Protein AF-A0A7C0VCJ2-F1 (afdb_monomer)

Sequence (358 aa):
MRLKDMKRSSKVMNRDDMIELIPSFLQKPGKYSDIVLFTKVQLRRNVREFLFIPKADDDERKEILSSIRAMYSDIKGFEYSGLQNMDAGVRILLREKFILPSSATNDPFFKGMFYTEGLDRVIIIGDQDHVKLIGFIQGLAPSEAYTSIEELDIMLSKEMGVAFDKDFGYLTASPHFTGTGLTISAYVHLPGLVVTDRIREVKDRTLRSNAGIRPVYETGGKVPGALFIIENTKTMNRSEEELIDEMNTLVQDVVKLEYEARSFLMEKARIEIEDRIWRAYGVLRYAMCLDVEEFLNLISAIRMGAGYGILKGMDTGDLNRLHIVCQPEHIRTLIDLTSEETDECTKRAELVHSALGG

Solvent-accessible surface area (backbone atoms only — not comparable to full-atom values): 18698 Å² total; per-residue (Å²): 137,75,100,74,79,90,73,74,78,64,69,68,73,47,62,72,64,55,70,74,58,68,46,50,34,43,58,47,77,33,53,60,34,75,36,23,51,26,15,38,25,33,41,49,41,26,49,50,102,57,68,55,48,92,74,35,52,73,68,54,34,42,48,52,39,51,54,56,47,60,71,56,65,77,51,81,75,51,50,54,39,50,42,63,78,40,54,70,65,46,36,47,42,36,34,69,69,70,68,43,52,70,69,49,48,77,51,24,70,53,24,34,35,38,31,29,93,45,63,34,39,36,37,41,29,43,57,66,33,47,34,34,43,33,12,42,25,27,1,69,32,55,64,62,11,43,62,70,39,45,67,60,53,53,48,49,44,71,76,63,35,55,35,64,41,98,90,54,32,32,46,49,74,49,78,68,38,22,14,59,15,55,38,50,34,40,36,33,47,39,55,33,22,56,77,68,70,43,51,62,61,52,46,56,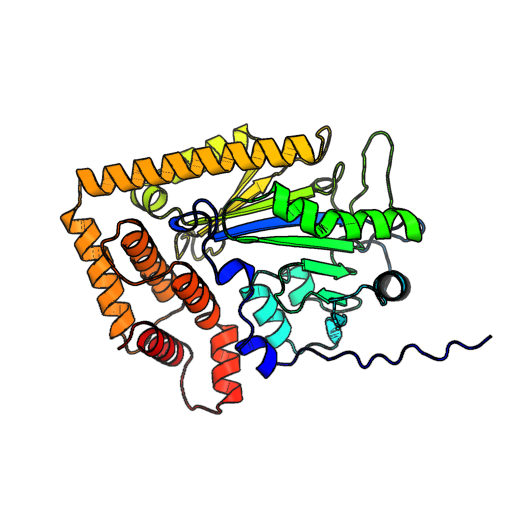50,29,53,75,67,49,22,44,70,45,65,74,39,78,58,97,92,40,50,50,32,36,32,31,36,40,30,56,63,65,19,54,100,54,55,69,66,56,53,39,52,53,49,54,52,51,51,52,53,49,52,49,51,30,51,52,34,39,53,50,44,55,71,76,39,41,68,63,52,52,49,50,23,53,49,29,48,49,45,51,44,66,41,73,56,35,52,66,59,59,45,34,41,31,52,36,35,38,46,53,27,32,66,71,60,73,45,73,92,61,55,62,18,60,53,45,47,50,59,48,59,52,32,71,60,43,38,50,51,48,36,64,74,68,68,52,97,70,53,66,30,37,52,35,18,53,54,40,13,67,74,71,75,88

Secondary structure (DSSP, 8-state):
-----------PPPHHHHHH---HHHHS--BTTTTEEEEEEEEEE-BTTS--TTT--HHHHHHHHHHHHHHHTT-TTEEEEEGGGS-HHHHHHHHHTT-S-HHHHH--TT-EEEEETTSSEEEEESSSSSEEEEEEEEBS-HHHHHHHHHHHHHHHHHHT-B-EETTTEE--SSGGGTBT-EEEEEEEE-HHHHHTT-HHHHHHHHHHTTEEEEESS-BTTB-GGGEEEEEE---SSS-HHHHHHHHHHHHHHHHHHHHHHHHHHHHHSHHHHHHHHHHHHHHHHH-S---HHHHHHHHHHHHHHHHTTSSTT--HHHHHHHHHHTSHHHHHHHHHHHT----HHHHHHHHHHHHHT-

Organism: NCBI:txid2052148

InterPro domains:
  IPR000749 ATP:guanido phosphotransferase [PTHR11547] (27-261)
  IPR014746 Glutamine synthetase/guanido kinase, catalytic domain [SSF55931] (27-275)
  IPR022414 ATP:guanido phosphotransferase, catalytic domain [PF00217] (66-260)
  IPR022414 ATP:guanido phosphotransferase, catalytic domain [PS51510] (35-261)
  IPR060285 Protein-arginine kinase McsB, C-terminal domain [PF27454] (271-356)

Structure (mmCIF, N/CA/C/O backbone):
data_AF-A0A7C0VCJ2-F1
#
_entry.id   AF-A0A7C0VCJ2-F1
#
loop_
_atom_site.group_PDB
_atom_site.id
_atom_site.type_symbol
_atom_site.label_atom_id
_atom_site.label_alt_id
_atom_site.label_comp_id
_atom_site.label_asym_id
_atom_site.label_entity_id
_atom_site.label_seq_id
_atom_site.pdbx_PDB_ins_code
_atom_site.Cartn_x
_atom_site.Cartn_y
_atom_site.Cartn_z
_atom_site.occupancy
_atom_site.B_iso_or_equiv
_atom_site.auth_seq_id
_atom_site.auth_comp_id
_atom_site.auth_asym_id
_atom_site.auth_atom_id
_atom_site.pdbx_PDB_model_num
ATOM 1 N N . MET A 1 1 ? 39.305 2.781 -21.014 1.00 33.22 1 MET A N 1
ATOM 2 C CA . MET A 1 1 ? 39.980 3.707 -20.081 1.00 33.22 1 MET A CA 1
ATOM 3 C C . MET A 1 1 ? 39.169 3.728 -18.788 1.00 33.22 1 MET A C 1
ATOM 5 O O . MET A 1 1 ? 38.073 4.248 -18.786 1.00 33.22 1 MET A O 1
ATOM 9 N N . ARG A 1 2 ? 39.683 3.017 -17.773 1.00 29.44 2 ARG A N 1
ATOM 10 C CA . ARG A 1 2 ? 39.346 2.986 -16.330 1.00 29.44 2 ARG A CA 1
ATOM 11 C C . ARG A 1 2 ? 37.872 3.093 -15.876 1.00 29.44 2 ARG A C 1
ATOM 13 O O . ARG A 1 2 ? 37.373 4.174 -15.610 1.00 29.44 2 ARG A O 1
ATOM 20 N N . LEU A 1 3 ? 37.314 1.916 -15.563 1.00 32.09 3 LEU A N 1
ATOM 21 C CA . LEU A 1 3 ? 36.336 1.628 -14.495 1.00 32.09 3 LEU A CA 1
ATOM 22 C C . LEU A 1 3 ? 36.870 2.036 -13.102 1.00 32.09 3 LEU A C 1
ATOM 24 O O . LEU A 1 3 ? 37.143 1.198 -12.242 1.00 32.09 3 LEU A O 1
ATOM 28 N N . LYS A 1 4 ? 37.098 3.326 -12.877 1.00 32.53 4 LYS A N 1
ATOM 29 C CA . LYS A 1 4 ? 37.397 3.873 -11.552 1.00 32.53 4 LYS A CA 1
ATOM 30 C C . LYS A 1 4 ? 36.523 5.102 -11.378 1.00 32.53 4 LYS A C 1
ATOM 32 O O . LYS A 1 4 ? 36.801 6.094 -12.030 1.00 32.53 4 LYS A O 1
ATOM 37 N N . ASP A 1 5 ? 35.439 4.924 -10.616 1.00 32.94 5 ASP A N 1
ATOM 38 C CA . ASP A 1 5 ? 34.843 5.896 -9.671 1.00 32.94 5 ASP A CA 1
ATOM 39 C C . ASP A 1 5 ? 33.391 5.545 -9.251 1.00 32.94 5 ASP A C 1
ATOM 41 O O . ASP A 1 5 ? 32.616 6.406 -8.858 1.00 32.94 5 ASP A O 1
ATOM 45 N N . MET A 1 6 ? 33.011 4.257 -9.200 1.00 39.19 6 MET A N 1
ATOM 46 C CA . MET A 1 6 ? 31.759 3.811 -8.549 1.00 39.19 6 MET A CA 1
ATOM 47 C C . MET A 1 6 ? 31.933 3.541 -7.042 1.00 39.19 6 MET A C 1
ATOM 49 O O . MET A 1 6 ? 31.605 2.466 -6.540 1.00 39.19 6 MET A O 1
ATOM 53 N N . LYS A 1 7 ? 32.460 4.511 -6.289 1.00 36.09 7 LYS A N 1
ATOM 54 C CA . LYS A 1 7 ? 32.448 4.479 -4.813 1.00 36.09 7 LYS A CA 1
ATOM 55 C C . LYS A 1 7 ? 31.633 5.642 -4.245 1.00 36.09 7 LYS A C 1
ATOM 57 O O . LYS A 1 7 ? 32.131 6.433 -3.454 1.00 36.09 7 LYS A O 1
ATOM 62 N N . ARG A 1 8 ? 30.339 5.697 -4.574 1.00 41.41 8 ARG A N 1
ATOM 63 C CA . ARG A 1 8 ? 29.366 6.096 -3.549 1.00 41.41 8 ARG A CA 1
ATOM 64 C C . ARG A 1 8 ? 29.150 4.872 -2.673 1.00 41.41 8 ARG A C 1
ATOM 66 O O . ARG A 1 8 ? 28.675 3.845 -3.151 1.00 41.41 8 ARG A O 1
ATOM 73 N N . SER A 1 9 ? 29.608 4.958 -1.428 1.00 39.00 9 SER A N 1
ATOM 74 C CA . SER A 1 9 ? 29.335 3.958 -0.399 1.00 39.00 9 SER A CA 1
ATOM 75 C C . SER A 1 9 ? 27.830 3.706 -0.371 1.00 39.00 9 SER A C 1
ATOM 77 O O . SER A 1 9 ? 27.070 4.624 -0.078 1.00 39.00 9 SER A O 1
ATOM 79 N N . SER A 1 10 ? 27.392 2.496 -0.724 1.00 51.41 10 SER A N 1
ATOM 80 C CA . SER A 1 10 ? 26.006 2.080 -0.522 1.00 51.41 10 SER A CA 1
ATOM 81 C C . SER A 1 10 ? 25.737 2.130 0.977 1.00 51.41 10 SER A C 1
ATOM 83 O O . SER A 1 10 ? 26.314 1.329 1.716 1.00 51.41 10 SER A O 1
ATOM 85 N N . LYS A 1 11 ? 24.922 3.082 1.437 1.00 60.47 11 LYS A N 1
ATOM 86 C CA . LYS A 1 11 ? 24.382 3.032 2.792 1.00 60.47 11 LYS A CA 1
ATOM 87 C C . LYS A 1 11 ? 23.469 1.808 2.825 1.00 60.47 11 LYS A C 1
ATOM 89 O O . LYS A 1 11 ? 22.450 1.775 2.147 1.00 60.47 11 LYS A O 1
ATOM 94 N N . VAL A 1 12 ? 23.913 0.747 3.493 1.00 67.81 12 VAL A N 1
ATOM 95 C CA . VAL A 1 12 ? 23.082 -0.445 3.667 1.00 67.81 12 VAL A CA 1
ATOM 96 C C . VAL A 1 12 ? 22.059 -0.095 4.731 1.00 67.81 12 VAL A C 1
ATOM 98 O O . VAL A 1 12 ? 22.437 0.252 5.849 1.00 67.81 12 VAL A O 1
ATOM 101 N N . MET A 1 13 ? 20.782 -0.161 4.367 1.00 80.31 13 MET A N 1
ATOM 102 C CA . MET A 1 13 ? 19.684 0.019 5.310 1.00 80.31 13 MET A CA 1
ATOM 103 C C . MET A 1 13 ? 19.828 -0.984 6.462 1.00 80.31 13 MET A C 1
ATOM 105 O O . MET A 1 13 ? 19.863 -2.196 6.232 1.00 80.31 13 MET A O 1
AT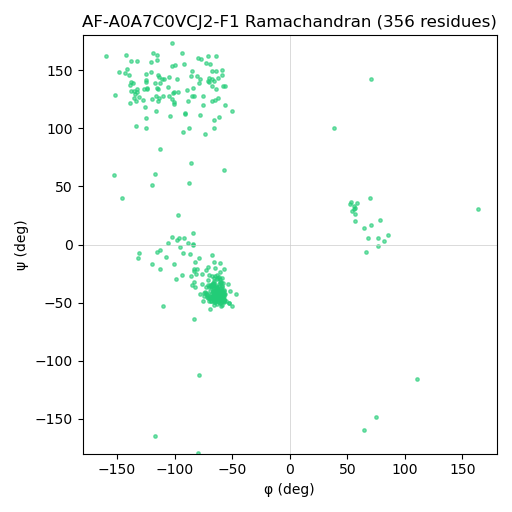OM 109 N N . ASN A 1 14 ? 19.953 -0.473 7.685 1.00 83.81 14 ASN A N 1
ATOM 110 C CA . ASN A 1 14 ? 20.087 -1.275 8.899 1.00 83.81 14 ASN A CA 1
ATOM 111 C C . ASN A 1 14 ? 18.751 -1.317 9.666 1.00 83.81 14 ASN A C 1
ATOM 113 O O . ASN A 1 14 ? 17.770 -0.683 9.273 1.00 83.81 14 ASN A O 1
ATOM 117 N N . ARG A 1 15 ? 18.698 -2.123 10.732 1.00 86.38 15 ARG A N 1
ATOM 118 C CA . ARG A 1 15 ? 17.490 -2.284 11.552 1.00 86.38 15 ARG A CA 1
ATOM 119 C C . ARG A 1 15 ? 17.107 -0.982 12.268 1.00 86.38 15 ARG A C 1
ATOM 121 O O . ARG A 1 15 ? 15.934 -0.623 12.229 1.00 86.38 15 ARG A O 1
ATOM 128 N N . ASP A 1 16 ? 18.083 -0.266 12.826 1.00 85.94 16 ASP A N 1
ATOM 129 C CA . ASP A 1 16 ? 17.875 0.972 13.594 1.00 85.94 16 ASP A CA 1
ATOM 130 C C . ASP A 1 16 ? 17.194 2.065 12.757 1.00 85.94 16 ASP A C 1
ATOM 132 O O . ASP A 1 16 ? 16.128 2.563 13.118 1.00 85.94 16 ASP A O 1
ATOM 136 N N . ASP A 1 17 ? 17.758 2.368 11.582 1.00 85.00 17 ASP A N 1
ATOM 137 C CA . ASP A 1 17 ? 17.227 3.364 10.647 1.00 85.00 17 ASP A CA 1
ATOM 138 C C . ASP A 1 17 ? 15.788 3.005 10.226 1.00 85.00 17 ASP A C 1
ATOM 140 O O . ASP A 1 17 ? 14.931 3.874 10.056 1.00 85.00 17 ASP A O 1
ATOM 144 N N . MET A 1 18 ? 15.499 1.710 10.068 1.00 89.06 18 MET A N 1
ATOM 145 C CA . MET A 1 18 ? 14.207 1.233 9.576 1.00 89.06 18 MET A CA 1
ATOM 146 C C . MET A 1 18 ? 13.108 1.162 10.623 1.00 89.06 18 MET A C 1
ATOM 148 O O . MET A 1 18 ? 11.932 1.229 10.250 1.00 89.06 18 MET A O 1
ATOM 152 N N . ILE A 1 19 ? 13.447 1.027 11.901 1.00 91.12 19 ILE A N 1
ATOM 153 C CA . ILE A 1 19 ? 12.463 1.126 12.978 1.00 91.12 19 ILE A CA 1
ATOM 154 C C . ILE A 1 19 ? 11.901 2.547 13.030 1.00 91.12 19 ILE A C 1
ATOM 156 O O . ILE A 1 19 ? 10.686 2.721 12.939 1.00 91.12 19 ILE A O 1
ATOM 160 N N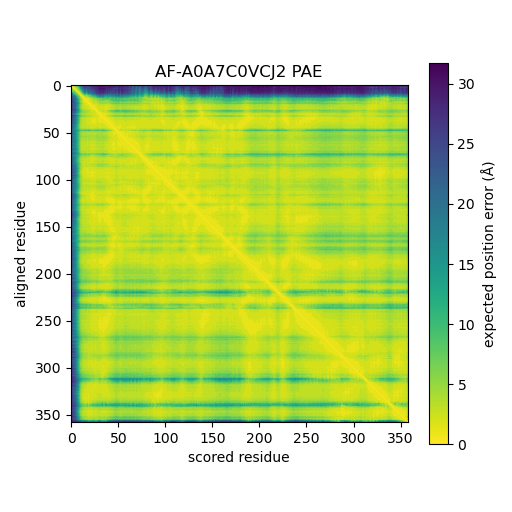 . GLU A 1 20 ? 12.764 3.559 13.035 1.00 88.38 20 GLU A N 1
ATOM 161 C CA . GLU A 1 20 ? 12.340 4.961 13.142 1.00 88.38 20 GLU A CA 1
ATOM 162 C C . GLU A 1 20 ? 11.650 5.488 11.871 1.00 88.38 20 GLU A C 1
ATOM 164 O O . GLU A 1 20 ? 10.753 6.334 11.933 1.00 88.38 20 GLU A O 1
ATOM 169 N N . LEU A 1 21 ? 12.021 4.974 10.694 1.00 92.56 21 LEU A N 1
ATOM 170 C CA . LEU A 1 21 ? 11.526 5.487 9.417 1.00 92.56 21 LEU A CA 1
ATOM 171 C C . LEU A 1 21 ? 10.068 5.102 9.132 1.00 92.56 21 LEU A C 1
ATOM 173 O O . LEU A 1 21 ? 9.783 4.051 8.556 1.00 92.56 21 LEU A O 1
ATOM 177 N N . ILE A 1 22 ? 9.116 5.971 9.450 1.00 93.94 22 ILE A N 1
ATOM 178 C CA . ILE A 1 22 ? 7.726 5.824 8.993 1.00 93.94 22 ILE A CA 1
ATOM 179 C C . ILE A 1 22 ? 7.591 6.402 7.575 1.00 93.94 22 ILE A C 1
ATOM 181 O O . ILE A 1 22 ? 7.965 7.556 7.377 1.00 93.94 22 ILE A O 1
ATOM 185 N N . PRO A 1 23 ? 7.041 5.667 6.588 1.00 96.31 23 PRO A N 1
ATOM 186 C CA . PRO A 1 23 ? 6.881 6.191 5.232 1.00 96.31 23 PRO A CA 1
ATOM 187 C C . PRO A 1 23 ? 6.084 7.498 5.193 1.00 96.31 23 PRO A C 1
ATOM 189 O O . PRO A 1 23 ? 5.047 7.621 5.849 1.00 96.31 23 PRO A O 1
ATOM 192 N N . SER A 1 24 ? 6.543 8.473 4.409 1.00 95.69 24 SER A N 1
ATOM 193 C CA . SER A 1 24 ? 5.985 9.835 4.406 1.00 95.69 24 SER A CA 1
ATOM 194 C C . SER A 1 24 ? 4.503 9.875 4.002 1.00 95.69 24 SER A C 1
ATOM 196 O O . SER A 1 24 ? 3.731 10.646 4.575 1.00 95.69 24 SER A O 1
ATOM 198 N N . PHE A 1 25 ? 4.080 8.982 3.101 1.00 95.44 25 PHE A N 1
ATOM 199 C CA . PHE A 1 25 ? 2.691 8.831 2.650 1.00 95.44 25 PHE A CA 1
ATOM 200 C C . PHE A 1 25 ? 1.727 8.305 3.731 1.00 95.44 25 PHE A C 1
ATOM 202 O O . PHE A 1 25 ? 0.518 8.295 3.515 1.00 95.44 25 PHE A O 1
ATOM 209 N N . LEU A 1 26 ? 2.233 7.863 4.888 1.00 94.81 26 LEU A N 1
ATOM 210 C CA . LEU A 1 26 ? 1.415 7.448 6.034 1.00 94.81 26 LEU A CA 1
ATOM 211 C C . LEU A 1 26 ? 1.314 8.520 7.121 1.00 94.81 26 LEU A C 1
ATOM 213 O O . LEU A 1 26 ? 0.428 8.425 7.967 1.00 94.81 26 LEU A O 1
ATOM 217 N N . GLN A 1 27 ? 2.197 9.521 7.112 1.00 91.75 27 GLN A N 1
ATOM 218 C CA . GLN A 1 27 ? 2.335 10.471 8.220 1.00 91.75 27 GLN A CA 1
ATOM 219 C C . GLN A 1 27 ? 1.334 11.626 8.179 1.00 91.75 27 GLN A C 1
ATOM 221 O O . GLN A 1 27 ? 1.107 12.266 9.200 1.00 91.75 27 GLN A O 1
ATOM 226 N N . LYS A 1 28 ? 0.782 11.950 7.006 1.00 87.31 28 LYS A N 1
ATOM 227 C CA . LYS A 1 28 ? -0.091 13.116 6.827 1.00 87.31 28 LYS A CA 1
ATOM 228 C C . LYS A 1 28 ? -1.428 12.710 6.220 1.00 87.31 28 LYS A C 1
ATOM 230 O O . LYS A 1 28 ? -1.455 11.818 5.370 1.00 87.31 28 LYS A O 1
ATOM 235 N N . PRO A 1 29 ? -2.525 13.394 6.583 1.00 88.94 29 PRO A N 1
ATOM 236 C CA . PRO A 1 29 ? -3.801 13.185 5.923 1.00 88.94 29 PRO A CA 1
ATOM 237 C C . PRO A 1 29 ? -3.734 13.630 4.452 1.00 88.94 29 PRO A C 1
ATOM 239 O O . PRO A 1 29 ? -3.119 14.642 4.111 1.00 88.94 29 PRO A O 1
ATOM 242 N N . GLY A 1 30 ? -4.384 12.860 3.581 1.00 92.88 30 GLY A N 1
ATOM 243 C CA . GLY A 1 30 ? -4.677 13.205 2.190 1.00 92.88 30 GLY A CA 1
ATOM 244 C C . GLY A 1 30 ? -6.181 13.291 1.918 1.00 92.88 30 GLY A C 1
ATOM 245 O O . GLY A 1 30 ? -7.008 13.329 2.830 1.00 92.88 30 GLY A O 1
ATOM 246 N N . LYS A 1 31 ? -6.563 13.296 0.639 1.00 96.50 31 LYS A N 1
ATOM 247 C CA . LYS A 1 31 ? -7.975 13.297 0.232 1.00 96.50 31 LYS A CA 1
ATOM 248 C C . LYS A 1 31 ? -8.675 12.021 0.730 1.00 96.50 31 LYS A C 1
ATOM 250 O O . LYS A 1 31 ? -8.213 10.924 0.427 1.00 96.50 31 LYS A O 1
ATOM 255 N N . TYR A 1 32 ? -9.788 12.173 1.453 1.00 96.19 32 TYR A N 1
ATOM 256 C CA . TYR A 1 32 ? -10.532 11.079 2.108 1.00 96.19 32 TYR A CA 1
ATOM 257 C C . TYR A 1 32 ? -9.704 10.267 3.121 1.00 96.19 32 TYR A C 1
ATOM 259 O O . TYR A 1 32 ? -9.880 9.055 3.219 1.00 96.19 32 TYR A O 1
ATOM 267 N N . SER A 1 33 ? -8.792 10.905 3.866 1.00 92.50 33 SER A N 1
ATOM 268 C CA . SER A 1 33 ? -7.824 10.225 4.745 1.00 92.50 33 SER A CA 1
ATOM 269 C C . SER A 1 33 ? -8.409 9.377 5.869 1.00 92.50 33 SER A C 1
ATOM 271 O O . SER A 1 33 ? -7.681 8.572 6.442 1.00 92.50 33 SER A O 1
ATOM 273 N N . ASP A 1 34 ? -9.687 9.527 6.214 1.00 91.81 34 ASP A N 1
ATOM 274 C CA . ASP A 1 34 ? -10.357 8.675 7.197 1.00 91.81 34 ASP A CA 1
ATOM 275 C C . ASP A 1 34 ? -10.708 7.287 6.624 1.00 91.81 34 ASP A C 1
ATOM 277 O O . ASP A 1 34 ? -10.763 6.307 7.370 1.00 91.81 34 ASP A O 1
ATOM 281 N N . ILE A 1 35 ? -10.867 7.180 5.299 1.00 96.81 35 ILE A N 1
ATOM 282 C CA . ILE A 1 35 ? -11.165 5.933 4.575 1.00 96.81 35 ILE A CA 1
ATOM 283 C C . ILE A 1 35 ? -9.965 5.483 3.741 1.00 96.81 35 ILE A C 1
ATOM 285 O O . ILE A 1 35 ? -9.523 4.349 3.880 1.00 96.81 35 ILE A O 1
ATOM 289 N N . VAL A 1 36 ? -9.414 6.342 2.887 1.00 97.81 36 VAL A N 1
ATOM 290 C CA . VAL A 1 36 ? -8.286 6.015 2.008 1.00 97.81 36 VAL A CA 1
ATOM 291 C C . VAL A 1 36 ? -6.986 6.352 2.727 1.00 97.81 36 VAL A C 1
ATOM 293 O O . VAL A 1 36 ? -6.696 7.518 2.975 1.00 97.81 36 VAL A O 1
ATOM 296 N N . LEU A 1 37 ? -6.194 5.337 3.070 1.00 96.81 37 LEU A N 1
ATOM 297 C CA . LEU A 1 37 ? -4.907 5.532 3.737 1.00 96.81 37 LEU A CA 1
ATOM 298 C C . LEU A 1 37 ? -3.918 6.171 2.758 1.00 96.81 37 LEU A C 1
ATOM 300 O O . LEU A 1 37 ? -3.371 7.240 3.021 1.00 96.81 37 LEU A O 1
ATOM 304 N N . PHE A 1 38 ? -3.723 5.526 1.609 1.00 98.19 38 PHE A N 1
ATOM 305 C CA . PHE A 1 38 ? -2.840 5.988 0.545 1.00 98.19 38 PHE A CA 1
ATOM 306 C C . PHE A 1 38 ? -3.195 5.340 -0.795 1.00 98.19 38 PHE A C 1
ATOM 308 O O . PHE A 1 38 ? -3.854 4.296 -0.864 1.00 98.19 38 PHE A O 1
ATOM 315 N N . THR A 1 39 ? -2.705 5.963 -1.858 1.00 98.69 39 THR A N 1
ATOM 316 C CA . THR A 1 39 ? -2.703 5.450 -3.221 1.00 98.69 39 THR A CA 1
ATOM 317 C C . THR A 1 39 ? -1.292 5.013 -3.591 1.00 98.69 39 THR A C 1
ATOM 319 O O . THR A 1 39 ? -0.320 5.719 -3.325 1.00 98.69 39 THR A O 1
ATOM 322 N N . LYS A 1 40 ? -1.181 3.841 -4.211 1.00 98.69 40 LYS A N 1
ATOM 323 C CA . LYS A 1 40 ? 0.058 3.261 -4.726 1.00 98.69 40 LYS A CA 1
ATOM 324 C C . LYS A 1 40 ? -0.081 3.065 -6.228 1.00 98.69 40 LYS A C 1
ATOM 326 O O . LYS A 1 40 ? -1.006 2.392 -6.672 1.00 98.69 40 LYS A O 1
ATOM 331 N N . VAL A 1 41 ? 0.849 3.609 -7.000 1.00 98.69 41 VAL A N 1
ATOM 332 C CA . VAL A 1 41 ? 0.941 3.403 -8.448 1.00 98.69 41 VAL A CA 1
ATOM 333 C C . VAL A 1 41 ? 2.202 2.617 -8.762 1.00 98.69 41 VAL A C 1
ATOM 335 O O . VAL A 1 41 ? 3.243 2.841 -8.150 1.00 98.69 41 VAL A O 1
ATOM 338 N N . GLN A 1 42 ? 2.104 1.668 -9.691 1.00 98.50 42 GLN A N 1
ATOM 339 C CA . GLN A 1 42 ? 3.201 0.803 -10.096 1.00 98.50 42 GLN A CA 1
ATOM 340 C C . GLN A 1 42 ? 3.275 0.686 -11.616 1.00 98.50 42 GLN A C 1
ATOM 342 O O . GLN A 1 42 ? 2.286 0.314 -12.240 1.00 98.50 42 GLN A O 1
ATOM 347 N N . LEU A 1 43 ? 4.456 0.904 -12.191 1.00 98.44 43 LEU A N 1
ATOM 348 C CA . LEU A 1 43 ? 4.753 0.604 -13.593 1.00 98.44 43 LEU A CA 1
ATOM 349 C C . LEU A 1 43 ? 5.717 -0.575 -13.673 1.00 98.44 43 LEU A C 1
ATOM 351 O O . LEU A 1 43 ? 6.763 -0.573 -13.023 1.00 98.44 43 LEU A O 1
ATOM 355 N N . ARG A 1 44 ? 5.363 -1.588 -14.467 1.00 98.25 44 ARG A N 1
ATOM 356 C CA . ARG A 1 44 ? 6.221 -2.744 -14.766 1.00 98.25 44 ARG A CA 1
ATOM 357 C C . ARG A 1 44 ? 6.843 -2.584 -16.145 1.00 98.25 44 ARG A C 1
ATOM 359 O O . ARG A 1 44 ? 6.131 -2.309 -17.113 1.00 98.25 44 ARG A O 1
ATOM 366 N N . ARG A 1 45 ? 8.160 -2.768 -16.232 1.00 98.31 45 ARG A N 1
ATOM 367 C CA . ARG A 1 45 ? 8.927 -2.677 -17.477 1.00 98.31 45 ARG A CA 1
ATOM 368 C C . ARG A 1 45 ? 9.950 -3.801 -17.557 1.00 98.31 45 ARG A C 1
ATOM 370 O O . ARG A 1 45 ? 10.630 -4.106 -16.577 1.00 98.31 45 ARG A O 1
ATOM 377 N N . ASN A 1 46 ? 10.091 -4.361 -18.752 1.00 98.44 46 ASN A N 1
ATOM 378 C CA . ASN A 1 46 ? 11.226 -5.197 -19.121 1.00 98.44 46 ASN A CA 1
ATOM 379 C C . ASN A 1 46 ? 12.072 -4.458 -20.152 1.00 98.44 46 ASN A C 1
ATOM 381 O O . ASN A 1 46 ? 11.551 -3.739 -21.004 1.00 98.44 46 ASN A O 1
ATOM 385 N N . VAL A 1 47 ? 13.381 -4.613 -20.037 1.00 96.94 47 VAL A N 1
ATOM 386 C CA . VAL A 1 47 ? 14.375 -3.979 -20.912 1.00 96.94 47 VAL A CA 1
ATOM 387 C C . VAL A 1 47 ? 14.576 -4.862 -22.143 1.00 96.94 47 VAL A C 1
ATOM 389 O O . VAL A 1 47 ? 14.481 -6.085 -22.028 1.00 96.94 47 VAL A O 1
ATOM 392 N N . ARG A 1 48 ? 14.815 -4.260 -23.314 1.00 93.19 48 ARG A N 1
ATOM 393 C CA . ARG A 1 48 ? 15.110 -5.017 -24.546 1.00 93.19 48 ARG A CA 1
ATOM 394 C C . ARG A 1 48 ? 16.418 -5.799 -24.416 1.00 93.19 48 ARG A C 1
ATOM 396 O O . ARG A 1 48 ? 17.227 -5.509 -23.546 1.00 93.19 48 ARG A O 1
ATOM 403 N N . GLU A 1 49 ? 16.604 -6.781 -25.294 1.00 90.50 49 GLU A N 1
ATOM 404 C CA . GLU A 1 49 ? 17.806 -7.629 -25.384 1.00 90.50 49 GLU A CA 1
ATOM 405 C C . GLU A 1 49 ? 18.075 -8.561 -24.187 1.00 90.50 49 GLU A C 1
ATOM 407 O O . GLU A 1 49 ? 18.933 -9.428 -24.294 1.00 90.50 49 GLU A O 1
ATOM 412 N N . PHE A 1 50 ? 17.304 -8.457 -23.101 1.00 95.56 50 PHE A N 1
ATOM 413 C CA . PHE A 1 50 ? 17.371 -9.360 -21.951 1.00 95.56 50 PHE A CA 1
ATOM 414 C C . PHE A 1 50 ? 16.193 -10.338 -21.929 1.00 95.56 50 PHE A C 1
ATOM 416 O O . PHE A 1 50 ? 15.051 -9.978 -22.243 1.00 95.56 50 PHE A O 1
ATOM 423 N N . LEU A 1 51 ? 16.446 -11.569 -21.483 1.00 97.12 51 LEU A N 1
ATOM 424 C CA . LEU A 1 51 ? 15.374 -12.521 -21.178 1.00 97.12 51 LEU A CA 1
ATOM 425 C C . LEU A 1 51 ? 14.562 -12.056 -19.966 1.00 97.12 51 LEU A C 1
ATOM 427 O O . LEU A 1 51 ? 15.123 -11.595 -18.979 1.00 97.12 51 LEU A O 1
ATOM 431 N N . PHE A 1 52 ? 13.241 -12.265 -19.990 1.00 97.75 52 PHE A N 1
ATOM 432 C CA . PHE A 1 52 ? 12.393 -11.999 -18.821 1.00 97.75 52 PHE A CA 1
ATOM 433 C C . PHE A 1 52 ? 12.842 -12.827 -17.611 1.00 97.75 52 PHE A C 1
ATOM 435 O O . PHE A 1 52 ? 13.216 -13.992 -17.770 1.00 97.75 52 PHE A O 1
ATOM 442 N N . ILE A 1 53 ? 12.721 -12.273 -16.395 1.00 97.06 53 ILE A N 1
ATOM 443 C CA . ILE A 1 53 ? 13.233 -12.887 -15.149 1.00 97.06 53 ILE A CA 1
ATOM 444 C C . ILE A 1 53 ? 12.885 -14.380 -14.987 1.00 97.06 53 ILE A C 1
ATOM 446 O O . ILE A 1 53 ? 13.773 -15.151 -14.608 1.00 97.06 53 ILE A O 1
ATOM 450 N N . PRO A 1 54 ? 11.658 -14.859 -15.292 1.00 95.81 54 PRO A N 1
ATOM 451 C CA . PRO A 1 54 ? 11.335 -16.284 -15.152 1.00 95.81 54 PRO A CA 1
ATOM 452 C C . PRO A 1 54 ? 12.103 -17.220 -16.100 1.00 95.81 54 PRO A C 1
ATOM 454 O O . PRO A 1 54 ? 12.062 -18.435 -15.912 1.00 95.81 54 PRO A O 1
ATOM 457 N N . LYS A 1 55 ? 12.744 -16.680 -17.142 1.00 97.06 55 LYS A N 1
ATOM 458 C CA . LYS A 1 55 ? 13.537 -17.412 -18.141 1.00 97.06 55 LYS A CA 1
ATOM 459 C C . LYS A 1 55 ? 15.032 -17.095 -18.088 1.00 97.06 55 LYS A C 1
ATOM 461 O O . LYS A 1 55 ? 15.804 -17.910 -18.579 1.00 97.06 55 LYS A O 1
ATOM 466 N N . ALA A 1 56 ? 15.415 -15.959 -17.514 1.00 97.00 56 ALA A N 1
ATOM 467 C CA . ALA A 1 56 ? 16.803 -15.588 -17.276 1.00 97.00 56 ALA A CA 1
ATOM 468 C C . ALA A 1 56 ? 17.449 -16.501 -16.221 1.00 97.00 56 ALA A C 1
ATOM 470 O O . ALA A 1 56 ? 16.835 -16.776 -15.182 1.00 97.00 56 ALA A O 1
ATOM 471 N N . ASP A 1 57 ? 18.679 -16.941 -16.485 1.00 97.56 57 ASP A N 1
ATOM 472 C CA . ASP A 1 57 ? 19.522 -17.622 -15.503 1.00 97.56 57 ASP A CA 1
ATOM 473 C C . ASP A 1 57 ? 20.188 -16.621 -14.541 1.00 97.56 57 ASP A C 1
ATOM 475 O O . ASP A 1 57 ? 19.937 -15.415 -14.587 1.00 97.56 57 ASP A O 1
ATOM 479 N N . ASP A 1 58 ? 20.994 -17.121 -13.609 1.00 97.75 58 ASP A N 1
ATOM 480 C CA . ASP A 1 58 ? 21.605 -16.304 -12.559 1.00 97.75 58 ASP A CA 1
ATOM 481 C C . ASP A 1 58 ? 22.630 -15.290 -13.096 1.00 97.75 58 ASP A C 1
ATOM 483 O O . ASP A 1 58 ? 22.736 -14.183 -12.554 1.00 97.75 58 ASP A O 1
ATOM 487 N N . ASP A 1 59 ? 23.358 -15.629 -14.165 1.00 97.69 59 ASP A N 1
ATOM 488 C CA . ASP A 1 59 ? 24.329 -14.724 -14.786 1.00 97.69 59 ASP A CA 1
ATOM 489 C C . ASP A 1 59 ? 23.604 -13.589 -15.521 1.00 97.69 59 ASP A C 1
ATOM 491 O O . ASP A 1 59 ? 23.914 -12.415 -15.295 1.00 97.69 59 ASP A O 1
ATOM 495 N N . GLU A 1 60 ? 22.561 -13.917 -16.286 1.00 97.38 60 GLU A N 1
ATOM 496 C CA . GLU A 1 60 ? 21.696 -12.946 -16.961 1.00 97.38 60 GLU A CA 1
ATOM 497 C C . GLU A 1 60 ? 20.987 -12.034 -15.941 1.00 97.38 60 GLU A C 1
ATOM 499 O O . GLU A 1 60 ? 20.976 -10.811 -16.078 1.00 97.38 60 GLU A O 1
ATOM 504 N N . ARG A 1 61 ? 20.442 -12.588 -14.848 1.00 98.19 61 ARG A N 1
ATOM 505 C CA . ARG A 1 61 ? 19.798 -11.800 -13.775 1.00 98.19 61 ARG A CA 1
ATOM 506 C C . ARG A 1 61 ? 20.770 -10.838 -13.105 1.00 98.19 61 ARG A C 1
ATOM 508 O O . ARG A 1 61 ? 20.407 -9.704 -12.780 1.00 98.19 61 ARG A O 1
ATOM 515 N N . LYS A 1 62 ? 22.010 -11.275 -12.888 1.00 97.94 62 LYS A N 1
ATOM 516 C CA . LYS A 1 62 ? 23.073 -10.424 -12.351 1.00 97.94 62 LYS A CA 1
ATOM 517 C C . LYS A 1 62 ? 23.431 -9.304 -13.325 1.00 97.94 62 LYS A C 1
ATOM 519 O O . LYS A 1 62 ? 23.634 -8.172 -12.876 1.00 97.94 62 LYS A O 1
ATOM 524 N N . GLU A 1 63 ? 23.484 -9.596 -14.622 1.00 97.88 63 GLU A N 1
ATOM 525 C CA . GLU A 1 63 ? 23.713 -8.596 -15.663 1.00 97.88 63 GLU A CA 1
ATOM 526 C C . GLU A 1 63 ? 22.578 -7.567 -15.698 1.00 97.88 63 GLU A C 1
ATOM 528 O O . GLU A 1 63 ? 22.853 -6.376 -15.543 1.00 97.88 63 GLU A O 1
ATOM 533 N N . ILE A 1 64 ? 21.318 -8.017 -15.751 1.00 97.94 64 ILE A N 1
ATOM 534 C CA . ILE A 1 64 ? 20.108 -7.181 -15.670 1.00 97.94 64 ILE A CA 1
ATOM 535 C C . ILE A 1 64 ? 20.186 -6.238 -14.463 1.00 97.94 64 ILE A C 1
ATOM 537 O O . ILE A 1 64 ? 20.064 -5.017 -14.614 1.00 97.94 64 ILE A O 1
ATOM 541 N N . LEU A 1 65 ? 20.444 -6.780 -13.265 1.00 98.25 65 LEU A N 1
ATOM 542 C CA . LEU A 1 65 ? 20.574 -5.984 -12.045 1.00 98.25 65 LEU A CA 1
ATOM 543 C C . LEU A 1 65 ? 21.684 -4.934 -12.174 1.00 98.25 65 LEU A C 1
ATOM 545 O O . LEU A 1 65 ? 21.487 -3.778 -11.796 1.00 98.25 65 LEU A O 1
ATOM 549 N N . SER A 1 66 ? 22.854 -5.327 -12.679 1.00 97.56 66 SER A N 1
ATOM 550 C CA . SER A 1 66 ? 24.011 -4.438 -12.788 1.00 97.56 66 SER A CA 1
ATOM 551 C C . SER A 1 66 ? 23.787 -3.300 -13.788 1.00 97.56 66 SER A C 1
ATOM 553 O O . SER A 1 66 ? 24.112 -2.154 -13.471 1.00 97.56 66 SER A O 1
ATOM 555 N N . SER A 1 67 ? 23.161 -3.592 -14.929 1.00 96.94 67 SER A N 1
ATOM 556 C CA . SER A 1 67 ? 22.871 -2.638 -16.001 1.00 96.94 67 SER A CA 1
ATOM 557 C C . SER A 1 67 ? 21.831 -1.608 -15.567 1.00 96.94 67 SER A C 1
ATOM 559 O O . SER A 1 67 ? 22.068 -0.404 -15.662 1.00 96.94 67 SER A O 1
ATOM 561 N N . ILE A 1 68 ? 20.717 -2.060 -14.978 1.00 97.12 68 ILE A N 1
ATOM 562 C CA . ILE A 1 68 ? 19.671 -1.159 -14.464 1.00 97.12 68 ILE A CA 1
ATOM 563 C C . ILE A 1 68 ? 20.203 -0.317 -13.304 1.00 97.12 68 ILE A C 1
ATOM 565 O O . ILE A 1 68 ? 19.927 0.881 -13.224 1.00 97.12 68 ILE A O 1
ATOM 569 N N . ARG A 1 69 ? 20.992 -0.921 -12.405 1.00 97.06 69 ARG A N 1
ATOM 570 C CA . ARG A 1 69 ? 21.629 -0.187 -11.309 1.00 97.06 69 ARG A CA 1
ATOM 571 C C . ARG A 1 69 ? 22.561 0.902 -11.825 1.00 97.06 69 ARG A C 1
ATOM 573 O O . ARG A 1 69 ? 22.561 1.988 -11.256 1.00 97.06 69 ARG A O 1
ATOM 580 N N . ALA A 1 70 ? 23.372 0.611 -12.839 1.00 96.38 70 ALA A N 1
ATOM 581 C CA . ALA A 1 70 ? 24.276 1.593 -13.425 1.00 96.38 70 ALA A CA 1
ATOM 582 C C . ALA A 1 70 ? 23.503 2.754 -14.065 1.00 96.38 70 ALA A C 1
ATOM 584 O O . ALA A 1 70 ? 23.895 3.901 -13.896 1.00 96.38 70 ALA A O 1
ATOM 585 N N . MET A 1 71 ? 22.376 2.479 -14.725 1.00 95.38 71 MET A N 1
ATOM 586 C CA . MET A 1 71 ? 21.547 3.527 -15.324 1.00 95.38 71 MET A CA 1
ATOM 587 C C . MET A 1 71 ? 20.948 4.472 -14.268 1.00 95.38 71 MET A C 1
ATOM 589 O O . MET A 1 71 ? 21.045 5.689 -14.401 1.00 95.38 71 MET A O 1
ATOM 593 N N . TYR A 1 72 ? 20.404 3.935 -13.172 1.00 96.00 72 TYR A N 1
ATOM 594 C CA . TYR A 1 72 ? 19.823 4.754 -12.101 1.00 96.00 72 TYR A CA 1
ATOM 595 C C . TYR A 1 72 ? 20.843 5.283 -11.076 1.00 96.00 72 TYR A C 1
ATOM 597 O O . TYR A 1 72 ? 20.448 5.969 -10.136 1.00 96.00 72 TYR A O 1
ATOM 605 N N . SER A 1 73 ? 22.149 5.007 -11.197 1.00 92.94 73 SER A N 1
ATOM 606 C CA . SER A 1 73 ? 23.106 5.308 -10.114 1.00 92.94 73 SER A CA 1
ATOM 607 C C . SER A 1 73 ? 23.271 6.797 -9.802 1.00 92.94 73 SER A C 1
ATOM 609 O O . SER A 1 73 ? 23.609 7.150 -8.669 1.00 92.94 73 SER A O 1
ATOM 611 N N . ASP A 1 74 ? 23.036 7.657 -10.793 1.00 88.38 74 ASP A N 1
ATOM 612 C CA . ASP A 1 74 ? 23.221 9.107 -10.683 1.00 88.38 74 ASP A CA 1
ATOM 613 C C . ASP A 1 74 ? 21.922 9.868 -10.399 1.00 88.38 74 ASP A C 1
ATOM 615 O O . ASP A 1 74 ? 21.926 11.104 -10.316 1.00 88.38 74 ASP A O 1
ATOM 619 N N . ILE A 1 75 ? 20.808 9.156 -10.201 1.00 92.31 75 ILE A N 1
ATOM 620 C CA . ILE A 1 75 ? 19.541 9.807 -9.904 1.00 92.31 75 ILE A CA 1
ATOM 621 C C . ILE A 1 75 ? 19.586 10.473 -8.523 1.00 92.31 75 ILE A C 1
ATOM 623 O O . ILE A 1 75 ? 19.912 9.870 -7.498 1.00 92.31 75 ILE A O 1
ATOM 627 N N . LYS A 1 76 ? 19.309 11.778 -8.495 1.00 92.06 76 LYS A N 1
ATOM 628 C CA . LYS A 1 76 ? 19.363 12.568 -7.261 1.00 92.06 76 LYS A CA 1
ATOM 629 C C . LYS A 1 76 ? 18.218 12.177 -6.330 1.00 92.06 76 LYS A C 1
ATOM 631 O O . LYS A 1 76 ? 17.089 12.011 -6.774 1.00 92.06 76 LYS A O 1
ATOM 636 N N . GLY A 1 77 ? 18.513 12.105 -5.034 1.00 93.38 77 GLY A N 1
ATOM 637 C CA . GLY A 1 77 ? 17.509 11.854 -3.997 1.00 93.38 77 GLY A CA 1
ATOM 638 C C . GLY A 1 77 ? 17.130 10.385 -3.802 1.00 93.38 77 GLY A C 1
ATOM 639 O O . GLY A 1 77 ? 16.276 10.117 -2.965 1.00 93.38 77 GLY A O 1
ATOM 640 N N . PHE A 1 78 ? 17.762 9.450 -4.521 1.00 95.81 78 PHE A N 1
ATOM 641 C CA . PHE A 1 78 ? 17.599 8.020 -4.274 1.00 95.81 78 PHE A CA 1
ATOM 642 C C . PHE A 1 78 ? 18.859 7.408 -3.670 1.00 95.81 78 PHE A C 1
ATOM 644 O O . PHE A 1 78 ? 19.986 7.712 -4.070 1.00 95.81 78 PHE A O 1
ATOM 651 N N . GLU A 1 79 ? 18.649 6.478 -2.752 1.00 94.38 79 GLU A N 1
ATOM 652 C CA . GLU A 1 79 ? 19.663 5.555 -2.264 1.00 94.38 79 GLU A CA 1
ATOM 653 C C . GLU A 1 79 ? 19.471 4.181 -2.902 1.00 94.38 79 GLU A C 1
ATOM 655 O O . GLU A 1 79 ? 18.361 3.827 -3.288 1.00 94.38 79 GLU A O 1
ATOM 660 N N . TYR A 1 80 ? 20.548 3.396 -3.006 1.00 95.75 80 TYR A N 1
ATOM 661 C CA . TYR A 1 80 ? 20.509 2.029 -3.529 1.00 95.75 80 TYR A CA 1
ATOM 662 C C . TYR A 1 80 ? 20.879 1.012 -2.456 1.00 95.75 80 TYR A C 1
ATOM 664 O O . TYR A 1 80 ? 21.929 1.133 -1.820 1.00 95.75 80 TYR A O 1
ATOM 672 N N . SER A 1 81 ? 20.106 -0.069 -2.379 1.00 95.25 81 SER A N 1
ATOM 673 C CA . SER A 1 81 ? 20.457 -1.261 -1.612 1.00 95.25 81 SER A CA 1
ATOM 674 C C . SER A 1 81 ? 20.187 -2.541 -2.408 1.00 95.25 81 SER A C 1
ATOM 676 O O . SER A 1 81 ? 19.116 -2.734 -2.979 1.00 95.25 81 SER A O 1
ATOM 678 N N . GLY A 1 82 ? 21.166 -3.451 -2.426 1.00 96.56 82 GLY A N 1
ATOM 679 C CA . GLY A 1 82 ? 20.961 -4.815 -2.920 1.00 96.56 82 GLY A CA 1
ATOM 680 C C . GLY A 1 82 ? 20.182 -5.626 -1.886 1.00 96.56 82 GLY A C 1
ATOM 681 O O . GLY A 1 82 ? 20.593 -5.664 -0.727 1.00 96.56 82 GLY A O 1
ATOM 682 N N . LEU A 1 83 ? 19.089 -6.282 -2.281 1.00 96.56 83 LEU A N 1
ATOM 683 C CA . LEU A 1 83 ? 18.191 -6.938 -1.321 1.00 96.56 83 LEU A CA 1
ATOM 684 C C . LEU A 1 83 ? 18.870 -8.103 -0.597 1.00 96.56 83 LEU A C 1
ATOM 686 O O . LEU A 1 83 ? 18.638 -8.312 0.591 1.00 96.56 83 LEU A O 1
ATOM 690 N N . GLN A 1 84 ? 19.758 -8.824 -1.284 1.00 95.38 84 GLN A N 1
ATOM 691 C CA . GLN A 1 84 ? 20.560 -9.903 -0.696 1.00 95.38 84 GLN A CA 1
ATOM 692 C C . GLN A 1 84 ? 21.544 -9.424 0.384 1.00 95.38 84 GLN A C 1
ATOM 694 O O . GLN A 1 84 ? 21.992 -10.227 1.194 1.00 95.38 84 GLN A O 1
ATOM 699 N N . ASN A 1 85 ? 21.876 -8.128 0.399 1.00 93.62 85 ASN A N 1
ATOM 700 C CA . ASN A 1 85 ? 22.758 -7.526 1.400 1.00 93.62 85 ASN A CA 1
ATOM 701 C C . ASN A 1 85 ? 21.976 -6.948 2.591 1.00 93.62 85 ASN A C 1
ATOM 703 O O . ASN A 1 85 ? 22.594 -6.499 3.553 1.00 93.62 85 ASN A O 1
ATOM 707 N N . MET A 1 86 ? 20.641 -6.910 2.520 1.00 93.75 86 MET A N 1
ATOM 708 C CA . MET A 1 86 ? 19.797 -6.503 3.639 1.00 93.75 86 MET A CA 1
ATOM 709 C C . MET A 1 86 ? 19.620 -7.668 4.607 1.00 93.75 86 MET A C 1
ATOM 711 O O . MET A 1 86 ? 19.462 -8.819 4.190 1.00 93.75 86 MET A O 1
ATOM 715 N N . ASP A 1 87 ? 19.548 -7.356 5.895 1.00 93.44 87 ASP A N 1
ATOM 716 C CA . ASP A 1 87 ? 19.074 -8.306 6.892 1.00 93.44 87 ASP A CA 1
ATOM 717 C C . ASP A 1 87 ? 17.637 -8.774 6.575 1.00 93.44 87 ASP A C 1
ATOM 719 O O . ASP A 1 87 ? 16.838 -8.047 5.973 1.00 93.44 87 ASP A O 1
ATOM 723 N N . ALA A 1 88 ? 17.301 -10.009 6.960 1.00 94.75 88 ALA A N 1
ATOM 724 C CA . ALA A 1 88 ? 15.974 -10.564 6.706 1.00 94.75 88 ALA A CA 1
ATOM 725 C C . ALA A 1 88 ? 14.864 -9.748 7.386 1.00 94.75 88 ALA A C 1
ATOM 727 O O . ALA A 1 88 ? 13.839 -9.491 6.751 1.00 94.75 88 ALA A O 1
ATOM 728 N N . GLY A 1 89 ? 15.101 -9.277 8.614 1.00 95.38 89 GLY A N 1
ATOM 729 C CA . GLY A 1 89 ? 14.164 -8.432 9.347 1.00 95.38 89 GLY A CA 1
ATOM 730 C C . GLY A 1 89 ? 13.935 -7.100 8.644 1.00 95.38 89 GLY A C 1
ATOM 731 O O . GLY A 1 89 ? 12.794 -6.719 8.415 1.00 95.38 89 GLY A O 1
ATOM 732 N N . VAL A 1 90 ? 14.988 -6.455 8.125 1.00 95.81 90 VAL A N 1
ATOM 733 C CA . VAL A 1 90 ? 14.859 -5.226 7.310 1.00 95.81 90 VAL A CA 1
ATOM 734 C C . VAL A 1 90 ? 13.941 -5.430 6.097 1.00 95.81 90 VAL A C 1
ATOM 736 O O . VAL A 1 90 ? 13.086 -4.587 5.809 1.00 95.81 90 VAL A O 1
ATOM 739 N N . ARG A 1 91 ? 14.060 -6.563 5.392 1.00 97.00 91 ARG A N 1
ATOM 740 C CA . ARG A 1 91 ? 13.176 -6.864 4.251 1.00 97.00 91 ARG A CA 1
ATOM 741 C C . ARG A 1 91 ? 11.726 -7.101 4.671 1.00 97.00 91 ARG A C 1
ATOM 743 O O . ARG A 1 91 ? 10.814 -6.777 3.906 1.00 97.00 91 ARG A O 1
ATOM 750 N N . ILE A 1 92 ? 11.504 -7.683 5.847 1.00 97.44 92 ILE A N 1
ATOM 751 C CA . ILE A 1 92 ? 10.163 -7.897 6.395 1.00 97.44 92 ILE A CA 1
ATOM 752 C C . ILE A 1 92 ? 9.570 -6.564 6.885 1.00 97.44 92 ILE A C 1
ATOM 754 O O . ILE A 1 92 ? 8.422 -6.281 6.551 1.00 97.44 92 ILE A O 1
ATOM 758 N N . LEU A 1 93 ? 10.348 -5.692 7.535 1.00 97.25 93 LEU A N 1
ATOM 759 C CA . LEU A 1 93 ? 9.934 -4.332 7.912 1.00 97.25 93 LEU A CA 1
ATOM 760 C C . LEU A 1 93 ? 9.487 -3.517 6.693 1.00 97.25 93 LEU A C 1
ATOM 762 O O . LEU A 1 93 ? 8.459 -2.845 6.725 1.00 97.25 93 LEU A O 1
ATOM 766 N N . LEU A 1 94 ? 10.219 -3.602 5.579 1.00 97.25 94 LEU A N 1
ATOM 767 C CA . LEU A 1 94 ? 9.814 -2.977 4.317 1.00 97.25 94 LEU A CA 1
ATOM 768 C C . LEU A 1 94 ? 8.480 -3.521 3.785 1.00 97.25 94 LEU A C 1
ATOM 770 O O . LEU A 1 94 ? 7.705 -2.771 3.191 1.00 97.25 94 LEU A O 1
ATOM 774 N N . ARG A 1 95 ? 8.198 -4.814 3.975 1.00 97.25 95 ARG A N 1
ATOM 775 C CA . ARG A 1 95 ? 6.912 -5.422 3.603 1.00 97.25 95 ARG A CA 1
ATOM 776 C C . ARG A 1 95 ? 5.783 -4.924 4.503 1.00 97.25 95 ARG A C 1
ATOM 778 O O . ARG A 1 95 ? 4.725 -4.570 3.994 1.00 97.25 95 ARG A O 1
ATOM 785 N N . GLU A 1 96 ? 6.017 -4.855 5.811 1.00 96.50 96 GLU A N 1
ATOM 786 C CA . GLU A 1 96 ? 5.076 -4.291 6.791 1.00 96.50 96 GLU A CA 1
ATOM 787 C C . GLU A 1 96 ? 4.773 -2.811 6.511 1.00 96.50 96 GLU A C 1
ATOM 789 O O . GLU A 1 96 ? 3.652 -2.359 6.721 1.00 96.50 96 GLU A O 1
ATOM 794 N N . LYS A 1 97 ? 5.737 -2.085 5.931 1.00 96.81 97 LYS A N 1
ATOM 795 C CA . LYS A 1 97 ? 5.600 -0.706 5.427 1.00 96.81 97 LYS A CA 1
ATOM 796 C C . LYS A 1 97 ? 5.028 -0.610 4.001 1.00 96.81 97 LYS A C 1
ATOM 798 O O . LYS A 1 97 ? 5.051 0.465 3.410 1.00 96.81 97 LYS A O 1
ATOM 803 N N . PHE A 1 98 ? 4.520 -1.707 3.433 1.00 96.88 98 PHE A N 1
ATOM 804 C CA . PHE A 1 98 ? 3.915 -1.796 2.091 1.00 96.88 98 PHE A CA 1
ATOM 805 C C . PHE A 1 98 ? 4.853 -1.528 0.897 1.00 96.88 98 PHE A C 1
ATOM 807 O O . PHE A 1 98 ? 4.386 -1.374 -0.244 1.00 96.88 98 PHE A O 1
ATOM 814 N N . ILE A 1 99 ? 6.167 -1.519 1.131 1.00 97.31 99 ILE A N 1
ATOM 815 C CA . ILE A 1 99 ? 7.189 -1.225 0.124 1.00 97.31 99 ILE A CA 1
ATOM 816 C C . ILE A 1 99 ? 7.519 -2.473 -0.693 1.00 97.31 99 ILE A C 1
ATOM 818 O O . ILE A 1 99 ? 7.236 -2.522 -1.895 1.00 97.31 99 ILE A O 1
ATOM 822 N N . LEU A 1 100 ? 8.075 -3.501 -0.043 1.00 96.88 100 LEU A N 1
ATOM 823 C CA . LEU A 1 100 ? 8.483 -4.727 -0.727 1.00 96.88 100 LEU A CA 1
ATOM 824 C C . LEU A 1 100 ? 7.310 -5.704 -0.893 1.00 96.88 100 LEU A C 1
ATOM 826 O O . LEU A 1 100 ? 6.574 -5.957 0.063 1.00 96.88 100 LEU A O 1
ATOM 830 N N . PRO A 1 101 ? 7.139 -6.304 -2.086 1.00 94.62 101 PRO A N 1
ATOM 831 C CA . PRO A 1 101 ? 6.251 -7.443 -2.257 1.00 94.62 101 PRO A CA 1
ATOM 832 C C . PRO A 1 101 ? 6.861 -8.704 -1.633 1.00 94.62 101 PRO A C 1
ATOM 834 O O . PRO A 1 101 ? 8.082 -8.857 -1.576 1.00 94.62 101 PRO A O 1
ATOM 837 N N . SER A 1 102 ? 6.012 -9.669 -1.270 1.00 94.44 102 SER A N 1
ATOM 838 C CA . SER A 1 102 ? 6.442 -10.954 -0.698 1.00 94.44 102 SER A CA 1
ATOM 839 C C . SER A 1 102 ? 7.477 -11.693 -1.558 1.00 94.44 102 SER A C 1
ATOM 841 O O . SER A 1 102 ? 8.368 -12.333 -1.009 1.00 94.44 102 SER A O 1
ATOM 843 N N . SER A 1 103 ? 7.404 -11.576 -2.889 1.00 94.81 103 SER A N 1
ATOM 844 C CA . SER A 1 103 ? 8.366 -12.184 -3.820 1.00 94.81 103 SER A CA 1
ATOM 845 C C . SER A 1 103 ? 9.793 -11.652 -3.650 1.00 94.81 103 SER A C 1
ATOM 847 O O . SER A 1 103 ? 10.741 -12.429 -3.697 1.00 94.81 103 SER A O 1
ATOM 849 N N . ALA A 1 104 ? 9.955 -10.350 -3.406 1.00 95.69 104 ALA A N 1
ATOM 850 C CA . ALA A 1 104 ? 11.257 -9.718 -3.195 1.00 95.69 104 ALA A CA 1
ATOM 851 C C . ALA A 1 104 ? 11.724 -9.813 -1.731 1.00 95.69 104 ALA A C 1
ATOM 853 O O . ALA A 1 104 ? 12.922 -9.834 -1.459 1.00 95.69 104 ALA A O 1
ATOM 854 N N . THR A 1 105 ? 10.787 -9.896 -0.780 1.00 96.62 105 THR A N 1
ATOM 855 C CA . THR A 1 105 ? 11.103 -10.122 0.638 1.00 96.62 105 THR A CA 1
ATOM 856 C C . THR A 1 105 ? 11.662 -11.526 0.878 1.00 96.62 105 THR A C 1
ATOM 858 O O . THR A 1 105 ? 12.662 -11.672 1.588 1.00 96.62 105 THR A O 1
ATOM 861 N N . ASN A 1 106 ? 11.022 -12.546 0.293 1.00 96.19 106 ASN A N 1
ATOM 862 C CA . ASN A 1 106 ? 11.317 -13.957 0.560 1.00 96.19 106 ASN A CA 1
ATOM 863 C C . ASN A 1 106 ? 12.496 -14.492 -0.264 1.00 96.19 106 ASN A C 1
ATOM 865 O O . ASN A 1 106 ? 13.228 -15.351 0.214 1.00 96.19 106 ASN A O 1
ATOM 869 N N . ASP A 1 107 ? 12.687 -13.978 -1.477 1.00 96.44 107 ASP A N 1
ATOM 870 C CA . ASP A 1 107 ? 13.801 -14.329 -2.354 1.00 96.44 107 ASP A CA 1
ATOM 871 C C . ASP A 1 107 ? 14.541 -13.040 -2.745 1.00 96.44 107 ASP A C 1
ATOM 873 O O . ASP A 1 107 ? 14.044 -12.295 -3.588 1.00 96.44 107 ASP A O 1
ATOM 877 N N . PRO A 1 108 ? 15.675 -12.715 -2.105 1.00 96.38 108 PRO A N 1
ATOM 878 C CA . PRO A 1 108 ? 16.359 -11.441 -2.312 1.00 96.38 108 PRO A CA 1
ATOM 879 C C . PRO A 1 108 ? 17.499 -11.502 -3.344 1.00 96.38 108 PRO A C 1
ATOM 881 O O . PRO A 1 108 ? 18.150 -10.481 -3.587 1.00 96.38 108 PRO A O 1
ATOM 884 N N . PHE A 1 109 ? 17.796 -12.676 -3.906 1.00 96.94 109 PHE A N 1
ATOM 885 C CA . PHE A 1 109 ? 18.943 -12.869 -4.792 1.00 96.94 109 PHE A CA 1
ATOM 886 C C . PHE A 1 109 ? 18.735 -12.181 -6.137 1.00 96.94 109 PHE A C 1
ATOM 888 O O . PHE A 1 109 ? 17.634 -12.185 -6.683 1.00 96.94 109 PHE A O 1
ATOM 895 N N . PHE A 1 110 ? 19.807 -11.576 -6.656 1.00 97.56 110 PHE A N 1
ATOM 896 C CA . PHE A 1 110 ? 19.801 -10.836 -7.926 1.00 97.56 110 PHE A CA 1
ATOM 897 C C . PHE A 1 110 ? 18.768 -9.700 -7.978 1.00 97.56 110 PHE A C 1
ATOM 899 O O . PHE A 1 110 ? 18.345 -9.277 -9.051 1.00 97.56 110 PHE A O 1
ATOM 906 N N . LYS A 1 111 ? 18.402 -9.162 -6.807 1.00 98.12 111 LYS A N 1
ATOM 907 C CA . LYS A 1 111 ? 17.444 -8.066 -6.670 1.00 98.12 111 LYS A CA 1
ATOM 908 C C . LYS A 1 111 ? 18.067 -6.858 -5.996 1.00 98.12 111 LYS A C 1
ATOM 910 O O . LYS A 1 111 ? 18.928 -6.960 -5.116 1.00 98.12 111 LYS A O 1
ATOM 915 N N . GLY A 1 112 ? 17.587 -5.692 -6.391 1.00 97.62 112 GLY A N 1
ATOM 916 C CA . GLY A 1 112 ? 17.999 -4.415 -5.829 1.00 97.62 112 GLY A CA 1
ATOM 917 C C . GLY A 1 112 ? 16.827 -3.465 -5.708 1.00 97.62 112 GLY A C 1
ATOM 918 O O . GLY A 1 112 ? 15.778 -3.667 -6.321 1.00 97.62 112 GLY A O 1
ATOM 919 N N . MET A 1 113 ? 17.015 -2.428 -4.907 1.00 97.31 113 MET A N 1
ATOM 920 C CA . MET A 1 113 ? 16.027 -1.383 -4.729 1.00 97.31 113 MET A CA 1
ATOM 921 C C . MET A 1 113 ? 16.702 -0.020 -4.704 1.00 97.31 113 MET A C 1
ATOM 923 O O . MET A 1 113 ? 17.676 0.163 -3.971 1.00 97.31 113 MET A O 1
ATOM 927 N N . PHE A 1 114 ? 16.161 0.925 -5.472 1.00 97.94 114 PHE A N 1
ATOM 928 C CA . PHE A 1 114 ? 16.361 2.346 -5.212 1.00 97.94 114 PHE A CA 1
ATOM 929 C C . PHE A 1 114 ? 15.165 2.902 -4.449 1.00 97.94 114 PHE A C 1
ATOM 931 O O . PHE A 1 114 ? 14.032 2.510 -4.726 1.00 97.94 114 PHE A O 1
ATOM 938 N N . TYR A 1 115 ? 15.398 3.813 -3.514 1.00 96.94 115 TYR A N 1
ATOM 939 C CA . TYR A 1 115 ? 14.334 4.427 -2.723 1.00 96.94 115 TYR A CA 1
ATOM 940 C C . TYR A 1 115 ? 14.681 5.863 -2.326 1.00 96.94 115 TYR A C 1
ATOM 942 O O . TYR A 1 115 ? 15.851 6.192 -2.135 1.00 96.94 115 TYR A O 1
ATOM 950 N N . THR A 1 116 ? 13.663 6.714 -2.209 1.00 96.88 116 THR A N 1
ATOM 951 C CA . THR A 1 116 ? 13.781 8.041 -1.589 1.00 96.88 116 THR A CA 1
ATOM 952 C C . THR A 1 116 ? 13.817 7.935 -0.067 1.00 96.88 116 THR A C 1
ATOM 954 O O . THR A 1 116 ? 13.341 6.955 0.504 1.00 96.88 116 THR A O 1
ATOM 957 N N . GLU A 1 117 ? 14.332 8.967 0.608 1.00 93.81 117 GLU A N 1
ATOM 958 C CA . GLU A 1 117 ? 14.402 9.038 2.079 1.00 93.81 117 GLU A CA 1
ATOM 959 C C . GLU A 1 117 ? 13.043 8.766 2.752 1.00 93.81 117 GLU A C 1
ATOM 961 O O . GLU A 1 117 ? 12.975 8.042 3.738 1.00 93.81 117 GLU A O 1
ATOM 966 N N . GLY A 1 118 ? 11.945 9.282 2.184 1.00 95.38 118 GLY A N 1
ATOM 967 C CA . GLY A 1 118 ? 10.584 9.086 2.699 1.00 95.38 118 GLY A CA 1
ATOM 968 C C . GLY A 1 118 ? 9.894 7.785 2.271 1.00 95.38 118 GLY A C 1
ATOM 969 O O . GLY A 1 118 ? 8.748 7.566 2.667 1.00 95.38 118 GLY A O 1
ATOM 970 N N . LEU A 1 119 ? 10.555 6.940 1.467 1.00 96.81 119 LEU A N 1
ATOM 971 C CA . LEU A 1 119 ? 10.005 5.721 0.850 1.00 96.81 119 LEU A CA 1
ATOM 972 C C . LEU A 1 119 ? 8.751 5.947 -0.021 1.00 96.81 119 LEU A C 1
ATOM 974 O O . LEU A 1 119 ? 7.997 5.012 -0.287 1.00 96.81 119 LEU A O 1
ATOM 978 N N . ASP A 1 120 ? 8.521 7.176 -0.478 1.00 97.31 120 ASP A N 1
ATOM 979 C CA . ASP A 1 120 ? 7.401 7.565 -1.339 1.00 97.31 120 ASP A CA 1
ATOM 980 C C . ASP A 1 120 ? 7.631 7.236 -2.818 1.00 97.31 120 ASP A C 1
ATOM 982 O O . ASP A 1 120 ? 6.671 7.087 -3.574 1.00 97.31 120 ASP A O 1
ATOM 986 N N . ARG A 1 121 ? 8.892 7.060 -3.231 1.00 98.44 121 ARG A N 1
ATOM 987 C CA . ARG A 1 121 ? 9.261 6.615 -4.578 1.00 98.44 121 ARG A CA 1
ATOM 988 C C . ARG A 1 121 ? 10.264 5.478 -4.482 1.00 98.44 121 ARG A C 1
ATOM 990 O O . ARG A 1 121 ? 11.297 5.600 -3.823 1.00 98.44 121 ARG A O 1
ATOM 997 N N . VAL A 1 122 ? 9.963 4.364 -5.142 1.00 98.38 122 VAL A N 1
ATOM 998 C CA . VAL A 1 122 ? 10.750 3.129 -5.049 1.00 98.38 122 VAL A CA 1
ATOM 999 C C . VAL A 1 122 ? 10.901 2.484 -6.422 1.00 98.38 122 VAL A C 1
ATOM 1001 O O . VAL A 1 122 ? 9.943 2.379 -7.181 1.00 98.38 122 VAL A O 1
ATOM 1004 N N . ILE A 1 123 ? 12.105 2.011 -6.732 1.00 98.56 123 ILE A N 1
ATOM 1005 C CA . ILE A 1 123 ? 12.415 1.224 -7.927 1.00 98.56 123 ILE A CA 1
ATOM 1006 C C . ILE A 1 123 ? 12.864 -0.150 -7.453 1.00 98.56 123 ILE A C 1
ATOM 1008 O O . ILE A 1 123 ? 13.906 -0.253 -6.816 1.00 98.56 123 ILE A O 1
ATOM 1012 N N . ILE A 1 124 ? 12.110 -1.201 -7.762 1.00 98.50 124 ILE A N 1
ATOM 1013 C CA . ILE A 1 124 ? 12.511 -2.587 -7.486 1.00 98.50 124 ILE A CA 1
ATOM 1014 C C . ILE A 1 124 ? 13.050 -3.202 -8.775 1.00 98.50 124 ILE A C 1
ATOM 1016 O O . ILE A 1 124 ? 12.409 -3.112 -9.822 1.00 98.50 124 ILE A O 1
ATOM 1020 N N . ILE A 1 125 ? 14.215 -3.838 -8.683 1.00 98.56 125 ILE A N 1
ATOM 1021 C CA . ILE A 1 125 ? 14.936 -4.433 -9.808 1.00 98.56 125 ILE A CA 1
ATOM 1022 C C . ILE A 1 125 ? 14.976 -5.950 -9.641 1.00 98.56 125 ILE A C 1
ATOM 1024 O O . ILE A 1 125 ? 15.310 -6.431 -8.556 1.00 98.56 125 ILE A O 1
ATOM 1028 N N . GLY A 1 126 ? 14.682 -6.684 -10.717 1.00 97.50 126 GLY A N 1
ATOM 1029 C CA . GLY A 1 126 ? 14.887 -8.136 -10.796 1.00 97.50 126 GLY A CA 1
ATOM 1030 C C . GLY A 1 126 ? 13.834 -8.993 -10.083 1.00 97.50 126 GLY A C 1
ATOM 1031 O O . GLY A 1 126 ? 14.122 -10.130 -9.722 1.00 97.50 126 GLY A O 1
ATOM 1032 N N . ASP A 1 127 ? 12.636 -8.457 -9.827 1.00 95.62 127 ASP A N 1
ATOM 1033 C CA . ASP A 1 127 ? 11.537 -9.203 -9.193 1.00 95.62 127 ASP A CA 1
ATOM 1034 C C . ASP A 1 127 ? 10.831 -10.127 -10.211 1.00 95.62 127 ASP A C 1
ATOM 1036 O O . ASP A 1 127 ? 11.417 -11.100 -10.663 1.00 95.62 127 ASP A O 1
ATOM 1040 N N . GLN A 1 128 ? 9.573 -9.871 -10.583 1.00 93.94 128 GLN A N 1
ATOM 1041 C CA . GLN A 1 128 ? 8.902 -10.617 -11.663 1.00 93.94 128 GLN A CA 1
ATOM 1042 C C . GLN A 1 128 ? 9.220 -10.036 -13.047 1.00 93.94 128 GLN A C 1
ATOM 1044 O O . GLN A 1 128 ? 9.354 -10.775 -14.018 1.00 93.94 128 GLN A O 1
ATOM 1049 N N . ASP A 1 129 ? 9.363 -8.714 -13.110 1.00 98.00 129 ASP A N 1
ATOM 1050 C CA . ASP A 1 129 ? 9.809 -7.949 -14.272 1.00 98.00 129 ASP A CA 1
ATOM 1051 C C . ASP A 1 129 ? 11.150 -7.284 -13.932 1.00 98.00 129 ASP A C 1
ATOM 1053 O O . ASP A 1 129 ? 11.510 -7.165 -12.754 1.00 98.00 129 ASP A O 1
ATOM 1057 N N . HIS A 1 130 ? 11.887 -6.833 -14.947 1.00 98.50 130 HIS A N 1
ATOM 1058 C CA . HIS A 1 130 ? 13.217 -6.247 -14.752 1.00 98.50 130 HIS A CA 1
ATOM 1059 C C . HIS A 1 130 ? 13.156 -5.012 -13.855 1.00 98.50 130 HIS A C 1
ATOM 1061 O O . HIS A 1 130 ? 13.990 -4.870 -12.962 1.00 98.50 130 HIS A O 1
ATOM 1067 N N . VAL A 1 131 ? 12.160 -4.146 -14.070 1.00 98.44 131 VAL A N 1
ATOM 1068 C CA . VAL A 1 131 ? 11.962 -2.906 -13.317 1.00 98.44 131 VAL A CA 1
ATOM 1069 C C . VAL A 1 131 ? 10.507 -2.766 -12.890 1.00 98.44 131 VAL A C 1
ATOM 1071 O O . VAL A 1 131 ? 9.579 -2.921 -13.687 1.00 98.44 131 VAL A O 1
ATOM 1074 N N . LYS A 1 132 ? 10.315 -2.407 -11.622 1.00 98.44 132 LYS A N 1
ATOM 1075 C CA . LYS A 1 132 ? 9.038 -1.979 -11.061 1.00 98.44 132 LYS A CA 1
ATOM 1076 C C . LYS A 1 132 ? 9.211 -0.608 -10.418 1.00 98.44 132 LYS A C 1
ATOM 1078 O O . LYS A 1 132 ? 9.852 -0.499 -9.376 1.00 98.44 132 LYS A O 1
ATOM 1083 N N . LEU A 1 133 ? 8.642 0.414 -11.043 1.00 98.62 133 LEU A N 1
ATOM 1084 C CA . LEU A 1 133 ? 8.614 1.786 -10.538 1.00 98.62 133 LEU A CA 1
ATOM 1085 C C . LEU A 1 133 ? 7.377 1.951 -9.670 1.00 98.62 133 LEU A C 1
ATOM 1087 O O . LEU A 1 133 ? 6.307 1.503 -10.070 1.00 98.62 133 LEU A O 1
ATOM 1091 N N . ILE A 1 134 ? 7.512 2.538 -8.488 1.00 98.81 134 ILE A N 1
ATOM 1092 C CA . ILE A 1 134 ? 6.442 2.621 -7.498 1.00 98.81 134 ILE A CA 1
ATOM 1093 C C . ILE A 1 134 ? 6.388 4.034 -6.930 1.00 98.81 134 ILE A C 1
ATOM 1095 O O . ILE A 1 134 ? 7.398 4.528 -6.434 1.00 98.81 134 ILE A O 1
ATOM 1099 N N . GLY A 1 135 ? 5.213 4.653 -6.995 1.00 98.69 135 GLY A N 1
ATOM 1100 C CA . GLY A 1 135 ? 4.908 5.936 -6.368 1.00 98.69 135 GLY A CA 1
ATOM 1101 C C . GLY A 1 135 ? 3.814 5.771 -5.321 1.00 98.69 135 GLY A C 1
ATOM 1102 O O . GLY A 1 135 ? 2.847 5.036 -5.545 1.00 98.69 135 GLY A O 1
ATOM 1103 N N . PHE A 1 136 ? 3.960 6.444 -4.185 1.00 98.56 136 PHE A N 1
ATOM 1104 C CA . PHE A 1 136 ? 2.987 6.455 -3.097 1.00 98.56 136 PHE A CA 1
ATOM 1105 C C . PHE A 1 136 ? 2.566 7.885 -2.770 1.00 98.56 136 PHE A C 1
ATOM 1107 O O . PHE A 1 136 ? 3.418 8.753 -2.603 1.00 98.56 136 PHE A O 1
ATOM 1114 N N . ILE A 1 137 ? 1.263 8.116 -2.612 1.00 98.19 137 ILE A N 1
ATOM 1115 C CA . ILE A 1 137 ? 0.707 9.399 -2.160 1.00 98.19 137 ILE A CA 1
ATOM 1116 C C . ILE A 1 137 ? -0.381 9.137 -1.118 1.00 98.19 137 ILE A C 1
ATOM 1118 O O . ILE A 1 137 ? -1.179 8.214 -1.266 1.00 98.19 137 ILE A O 1
ATOM 1122 N N . GLN A 1 138 ? -0.425 9.942 -0.058 1.00 97.19 138 GLN A N 1
ATOM 1123 C CA . GLN A 1 138 ? -1.441 9.860 0.991 1.00 97.19 138 GLN A CA 1
ATOM 1124 C C . GLN A 1 138 ? -2.861 10.126 0.460 1.00 97.19 138 GLN A C 1
ATOM 1126 O O . GLN A 1 138 ? -3.082 11.009 -0.371 1.00 97.19 138 GLN A O 1
ATOM 1131 N N . GLY A 1 139 ? -3.859 9.411 0.986 1.00 97.62 139 GLY A N 1
ATOM 1132 C CA . GLY A 1 139 ? -5.247 9.521 0.525 1.00 97.62 139 GLY A CA 1
ATOM 1133 C C . GLY A 1 139 ? -5.467 9.067 -0.924 1.00 97.62 139 GLY A C 1
ATOM 1134 O O . GLY A 1 139 ? -4.690 8.287 -1.478 1.00 97.62 139 GLY A O 1
ATOM 1135 N N . LEU A 1 140 ? -6.565 9.528 -1.532 1.00 98.56 140 LEU A N 1
ATOM 1136 C CA . LEU A 1 140 ? -6.916 9.237 -2.926 1.00 98.56 140 LEU A CA 1
ATOM 1137 C C . LEU A 1 140 ? -6.281 10.251 -3.889 1.00 98.56 140 LEU A C 1
ATOM 1139 O O . LEU A 1 140 ? -6.813 11.350 -4.057 1.00 98.56 140 LEU A O 1
ATOM 1143 N N . ALA A 1 141 ? -5.176 9.858 -4.521 1.00 98.31 141 ALA A N 1
ATOM 1144 C CA . ALA A 1 141 ? -4.367 10.714 -5.393 1.00 98.31 141 ALA A CA 1
ATOM 1145 C C . ALA A 1 141 ? -3.613 9.899 -6.476 1.00 98.31 141 ALA A C 1
ATOM 1147 O O . ALA A 1 141 ? -2.379 9.843 -6.482 1.00 98.31 141 ALA A O 1
ATOM 1148 N N . PRO A 1 142 ? -4.330 9.167 -7.357 1.00 98.31 142 PRO A N 1
ATOM 1149 C CA . PRO A 1 142 ? -3.696 8.297 -8.349 1.00 98.31 142 PRO A CA 1
ATOM 1150 C C . PRO A 1 142 ? -2.921 9.071 -9.419 1.00 98.31 142 PRO A C 1
ATOM 1152 O O . PRO A 1 142 ? -1.862 8.608 -9.840 1.00 98.31 142 PRO A O 1
ATOM 1155 N N . SER A 1 143 ? -3.403 10.249 -9.823 1.00 98.44 143 SER A N 1
ATOM 1156 C CA . SER A 1 143 ? -2.736 11.100 -10.812 1.00 98.44 143 SER A CA 1
ATOM 1157 C C . SER A 1 143 ? -1.380 11.579 -10.293 1.00 98.44 143 SER A C 1
ATOM 1159 O O . SER A 1 143 ? -0.365 11.414 -10.961 1.00 98.44 143 SER A O 1
ATOM 1161 N N . GLU A 1 144 ? -1.337 12.086 -9.061 1.00 98.56 144 GLU A N 1
ATOM 1162 C CA . GLU A 1 144 ? -0.112 12.549 -8.411 1.00 98.56 144 GLU A CA 1
ATOM 1163 C C . GLU A 1 144 ? 0.880 11.401 -8.197 1.00 98.56 144 GLU A C 1
ATOM 1165 O O . GLU A 1 144 ? 2.079 11.560 -8.437 1.00 98.56 144 GLU A O 1
ATOM 1170 N N . ALA A 1 145 ? 0.387 10.223 -7.797 1.00 98.44 145 ALA A N 1
ATOM 1171 C CA . ALA A 1 145 ? 1.225 9.042 -7.619 1.00 98.44 145 ALA A CA 1
ATOM 1172 C C . ALA A 1 145 ? 1.851 8.588 -8.946 1.00 98.44 145 ALA A C 1
ATOM 1174 O O . ALA A 1 145 ? 3.034 8.246 -8.971 1.00 98.44 145 ALA A O 1
ATOM 1175 N N . TYR A 1 146 ? 1.102 8.641 -10.051 1.00 98.69 146 TYR A N 1
ATOM 1176 C CA . TYR A 1 146 ? 1.613 8.332 -11.386 1.00 98.69 146 TYR A CA 1
ATOM 1177 C C . TYR A 1 146 ? 2.667 9.348 -11.846 1.00 98.69 146 TYR A C 1
ATOM 1179 O O . TYR A 1 146 ? 3.793 8.965 -12.171 1.00 98.69 146 TYR A O 1
ATOM 1187 N N . THR A 1 147 ? 2.353 10.645 -11.780 1.00 98.50 147 THR A N 1
ATOM 1188 C CA . THR A 1 147 ? 3.282 11.721 -12.159 1.00 98.50 147 THR A CA 1
ATOM 1189 C C . THR A 1 147 ? 4.580 11.664 -11.353 1.00 98.50 147 THR A C 1
ATOM 1191 O O . THR A 1 147 ? 5.651 11.936 -11.892 1.00 98.50 147 THR A O 1
ATOM 1194 N N . SER A 1 148 ? 4.530 11.236 -10.084 1.00 97.94 148 SER A N 1
ATOM 1195 C CA . SER A 1 148 ? 5.728 11.117 -9.242 1.00 97.94 148 SER A CA 1
ATOM 1196 C C . SER A 1 148 ? 6.778 10.133 -9.783 1.00 97.94 148 SER A C 1
ATOM 1198 O O . SER A 1 148 ? 7.959 10.249 -9.452 1.00 97.94 148 SER A O 1
ATOM 1200 N N . ILE A 1 149 ? 6.396 9.161 -10.616 1.00 98.25 149 ILE A N 1
ATOM 1201 C CA . ILE A 1 149 ? 7.316 8.149 -11.163 1.00 98.25 149 ILE A CA 1
ATOM 1202 C C . ILE A 1 149 ? 7.492 8.216 -12.678 1.00 98.25 149 ILE A C 1
ATOM 1204 O O . ILE A 1 149 ? 8.351 7.517 -13.210 1.00 98.25 149 ILE A O 1
ATOM 1208 N N . GLU A 1 150 ? 6.735 9.065 -13.367 1.00 97.44 150 GLU A N 1
ATOM 1209 C CA . GLU A 1 150 ? 6.767 9.186 -14.826 1.00 97.44 150 GLU A CA 1
ATOM 1210 C C . GLU A 1 150 ? 8.170 9.539 -15.349 1.00 97.44 150 GLU A C 1
ATOM 1212 O O . GLU A 1 150 ? 8.657 8.936 -16.306 1.00 97.44 150 GLU A O 1
ATOM 1217 N N . GLU A 1 151 ? 8.885 10.437 -14.664 1.00 96.56 151 GLU A N 1
ATOM 1218 C CA . GLU A 1 151 ? 10.262 10.795 -15.030 1.00 96.56 151 GLU A CA 1
ATOM 1219 C C . GLU A 1 151 ? 11.227 9.594 -14.996 1.00 96.56 151 GLU A C 1
ATOM 1221 O O . GLU A 1 151 ? 12.154 9.520 -15.807 1.00 96.56 151 GLU A O 1
ATOM 1226 N N . LEU A 1 152 ? 10.989 8.626 -14.100 1.00 97.62 152 LEU A N 1
ATOM 1227 C CA . LEU A 1 152 ? 11.802 7.413 -13.967 1.00 97.62 152 LEU A CA 1
ATOM 1228 C C . LEU A 1 152 ? 11.556 6.450 -15.131 1.00 97.62 152 LEU A C 1
ATOM 1230 O O . LEU A 1 152 ? 12.493 5.791 -15.587 1.00 97.62 152 LEU A O 1
ATOM 1234 N N . ASP A 1 153 ? 10.309 6.374 -15.603 1.00 97.75 153 ASP A N 1
ATOM 1235 C CA . ASP A 1 153 ? 9.901 5.527 -16.729 1.00 97.75 153 ASP A CA 1
ATOM 1236 C C . ASP A 1 153 ? 10.412 6.080 -18.064 1.00 97.75 153 ASP A C 1
ATOM 1238 O O . ASP A 1 153 ? 10.952 5.347 -18.899 1.00 97.75 153 ASP A O 1
ATOM 1242 N N . ILE A 1 154 ? 10.324 7.404 -18.234 1.00 96.81 154 ILE A N 1
ATOM 1243 C CA . ILE A 1 154 ? 10.875 8.109 -19.395 1.00 96.81 154 ILE A CA 1
ATOM 1244 C C . ILE A 1 154 ? 12.392 7.907 -19.469 1.00 96.81 154 ILE A C 1
ATOM 1246 O O . ILE A 1 154 ? 12.921 7.652 -20.553 1.00 96.81 154 ILE A O 1
ATOM 1250 N N . MET A 1 155 ? 13.094 8.007 -18.336 1.00 96.25 155 MET A N 1
ATOM 1251 C CA . MET A 1 155 ? 14.539 7.774 -18.262 1.00 96.25 155 MET A CA 1
ATOM 1252 C C . MET A 1 155 ? 14.900 6.347 -18.697 1.00 96.25 155 MET A C 1
ATOM 1254 O O . MET A 1 155 ? 15.726 6.177 -19.592 1.00 96.25 155 MET A O 1
ATOM 1258 N N . LEU A 1 156 ? 14.227 5.329 -18.147 1.00 96.69 156 LEU A N 1
ATOM 1259 C CA . LEU A 1 156 ? 14.450 3.925 -18.516 1.00 96.69 156 LEU A CA 1
ATOM 1260 C C . LEU A 1 156 ? 14.243 3.681 -20.012 1.00 96.69 156 LEU A C 1
ATOM 1262 O O . LEU A 1 156 ? 15.070 3.048 -20.672 1.00 96.69 156 LEU A O 1
ATOM 1266 N N . SER A 1 157 ? 13.134 4.199 -20.540 1.00 94.75 157 SER A N 1
ATOM 1267 C CA . SER A 1 157 ? 12.748 4.014 -21.936 1.00 94.75 157 SER A CA 1
ATOM 1268 C C . SER A 1 157 ? 13.742 4.654 -22.905 1.00 94.75 157 SER A C 1
ATOM 1270 O O . SER A 1 157 ? 14.003 4.080 -23.961 1.00 94.75 157 SER A O 1
ATOM 1272 N N . LYS A 1 158 ? 14.312 5.814 -22.552 1.00 94.88 158 LYS A N 1
ATOM 1273 C CA . LYS A 1 158 ? 15.301 6.522 -23.379 1.00 94.88 158 LYS A CA 1
ATOM 1274 C C . LYS A 1 158 ? 16.680 5.868 -23.353 1.00 94.88 158 LYS A C 1
ATOM 1276 O O . LYS A 1 158 ? 17.292 5.749 -24.408 1.00 94.88 158 LYS A O 1
ATOM 1281 N N . GLU A 1 159 ? 17.156 5.466 -22.177 1.00 94.62 159 GLU A N 1
ATOM 1282 C CA . GLU A 1 159 ? 18.543 5.014 -22.004 1.00 94.62 159 GLU A CA 1
ATOM 1283 C C . GLU A 1 159 ? 18.752 3.548 -22.398 1.00 94.62 159 GLU A C 1
ATOM 1285 O O . GLU A 1 159 ? 19.788 3.205 -22.960 1.00 94.62 159 GLU A O 1
ATOM 1290 N N . MET A 1 160 ? 17.781 2.669 -22.123 1.00 94.50 160 MET A N 1
ATOM 1291 C CA . MET A 1 160 ? 17.954 1.225 -22.354 1.00 94.50 160 MET A CA 1
ATOM 1292 C C . MET A 1 160 ? 16.959 0.626 -23.347 1.00 94.50 160 MET A C 1
ATOM 1294 O O . MET A 1 160 ? 17.179 -0.471 -23.858 1.00 94.50 160 MET A O 1
ATOM 1298 N N . GLY A 1 161 ? 15.866 1.334 -23.636 1.00 94.44 161 GLY A N 1
ATOM 1299 C CA . GLY A 1 161 ? 14.765 0.792 -24.417 1.00 94.44 161 GLY A CA 1
ATOM 1300 C C . GLY A 1 161 ? 13.976 -0.273 -23.651 1.00 94.44 161 GLY A C 1
ATOM 1301 O O . GLY A 1 161 ? 14.505 -1.109 -22.920 1.00 94.44 161 GLY A O 1
ATOM 1302 N N . VAL A 1 162 ? 12.664 -0.265 -23.843 1.00 96.81 162 VAL A N 1
ATOM 1303 C CA . VAL A 1 162 ? 11.739 -1.173 -23.153 1.00 96.81 162 VAL A CA 1
ATOM 1304 C C . VAL A 1 162 ? 11.081 -2.132 -24.139 1.00 96.81 162 VAL A C 1
ATOM 1306 O O . VAL A 1 162 ? 10.865 -1.804 -25.313 1.00 96.81 162 VAL A O 1
ATOM 1309 N N . ALA A 1 163 ? 10.819 -3.353 -23.678 1.00 97.31 163 ALA A N 1
ATOM 1310 C CA . ALA A 1 163 ? 10.127 -4.387 -24.428 1.00 97.31 163 ALA A CA 1
ATOM 1311 C C . ALA A 1 163 ? 8.685 -3.928 -24.671 1.00 97.31 163 ALA A C 1
ATOM 1313 O O . ALA A 1 163 ? 7.841 -3.973 -23.777 1.00 97.31 163 ALA A O 1
ATOM 1314 N N . PHE A 1 164 ? 8.435 -3.429 -25.877 1.00 96.50 164 PHE A N 1
ATOM 1315 C CA . PHE A 1 164 ? 7.165 -2.856 -26.294 1.00 96.50 164 PHE A CA 1
ATOM 1316 C C . PHE A 1 164 ? 6.793 -3.435 -27.649 1.00 96.50 164 PHE A C 1
ATOM 1318 O O . PHE A 1 164 ? 7.613 -3.431 -28.572 1.00 96.50 164 PHE A O 1
ATOM 1325 N N . ASP A 1 165 ? 5.556 -3.890 -27.753 1.00 96.25 165 ASP A N 1
ATOM 1326 C CA . ASP A 1 165 ? 4.939 -4.345 -28.982 1.00 96.25 165 ASP A CA 1
ATOM 1327 C C . ASP A 1 165 ? 3.792 -3.401 -29.367 1.00 96.25 165 ASP A C 1
ATOM 1329 O O . ASP A 1 165 ? 3.085 -2.874 -28.512 1.00 96.25 165 ASP A O 1
ATOM 1333 N N . LYS A 1 166 ? 3.604 -3.171 -30.667 1.00 94.38 166 LYS A N 1
ATOM 1334 C CA . LYS A 1 166 ? 2.593 -2.229 -31.173 1.00 94.38 166 LYS A CA 1
ATOM 1335 C C . LYS A 1 166 ? 1.149 -2.668 -30.892 1.00 94.38 166 LYS A C 1
ATOM 1337 O O . LYS A 1 166 ? 0.281 -1.809 -30.788 1.00 94.38 166 LYS A O 1
ATOM 1342 N N . ASP A 1 167 ? 0.907 -3.974 -30.800 1.00 94.00 167 ASP A N 1
ATOM 1343 C CA . ASP A 1 167 ? -0.422 -4.560 -30.641 1.00 94.00 167 ASP A CA 1
ATOM 1344 C C . ASP A 1 167 ? -0.680 -4.904 -29.162 1.00 94.00 167 ASP A C 1
ATOM 1346 O O . ASP A 1 167 ? -1.821 -4.849 -28.704 1.00 94.00 167 ASP A O 1
ATOM 1350 N N . PHE A 1 168 ? 0.378 -5.216 -28.398 1.00 94.50 168 PHE A N 1
ATOM 1351 C CA . PHE A 1 168 ? 0.277 -5.619 -26.987 1.00 94.50 168 PHE A CA 1
ATOM 1352 C C . PHE A 1 168 ? 0.747 -4.574 -25.964 1.00 94.50 168 PHE A C 1
ATOM 1354 O O . PHE A 1 168 ? 0.501 -4.751 -24.774 1.00 94.50 168 PHE A O 1
ATOM 1361 N N . GLY A 1 169 ? 1.402 -3.491 -26.377 1.00 96.31 169 GLY A N 1
ATOM 1362 C CA . GLY A 1 169 ? 1.977 -2.494 -25.474 1.00 96.31 169 GLY A CA 1
ATOM 1363 C C . GLY A 1 169 ? 3.260 -2.974 -24.783 1.00 96.31 169 GLY A C 1
ATOM 1364 O O . GLY A 1 169 ? 4.035 -3.752 -25.342 1.00 96.31 169 GLY A O 1
ATOM 1365 N N . TYR A 1 170 ? 3.509 -2.510 -23.557 1.00 97.31 170 TYR A N 1
ATOM 1366 C CA . TYR A 1 170 ? 4.632 -2.958 -22.735 1.00 97.31 170 TYR A CA 1
ATOM 1367 C C . TYR A 1 170 ? 4.482 -4.436 -22.374 1.00 97.31 170 TYR A C 1
ATOM 1369 O O . TYR A 1 170 ? 3.482 -4.862 -21.789 1.00 97.31 170 TYR A O 1
ATOM 1377 N N . LEU A 1 171 ? 5.504 -5.219 -22.710 1.00 97.44 171 LEU A N 1
ATOM 1378 C CA . LEU A 1 171 ? 5.535 -6.652 -22.471 1.00 97.44 171 LEU A CA 1
ATOM 1379 C C . LEU A 1 171 ? 6.021 -6.942 -21.048 1.00 97.44 171 LEU A C 1
ATOM 1381 O O . LEU A 1 171 ? 7.083 -6.484 -20.612 1.00 97.44 171 LEU A O 1
ATOM 1385 N N . THR A 1 172 ? 5.241 -7.745 -20.333 1.00 97.06 172 THR A N 1
ATOM 1386 C CA . THR A 1 172 ? 5.487 -8.142 -18.942 1.00 97.06 172 THR A CA 1
ATOM 1387 C C . THR A 1 172 ? 5.621 -9.655 -18.826 1.00 97.06 172 THR A C 1
ATOM 1389 O O . THR A 1 172 ? 5.091 -10.400 -19.650 1.00 97.06 172 THR A O 1
ATOM 1392 N N . ALA A 1 173 ? 6.283 -10.135 -17.773 1.00 94.75 173 ALA A N 1
ATOM 1393 C CA . ALA A 1 173 ? 6.443 -11.569 -17.530 1.00 94.75 173 ALA A CA 1
ATOM 1394 C C . ALA A 1 173 ? 5.102 -12.291 -17.294 1.00 94.75 173 ALA A C 1
ATOM 1396 O O . ALA A 1 173 ? 4.949 -13.464 -17.631 1.00 94.75 173 ALA A O 1
ATOM 1397 N N . SER A 1 174 ? 4.118 -11.580 -16.736 1.00 93.19 174 SER A N 1
ATOM 1398 C CA . SER A 1 174 ? 2.737 -12.048 -16.607 1.00 93.19 174 SER A CA 1
ATOM 1399 C C . SER A 1 174 ? 1.838 -11.344 -17.627 1.00 93.19 174 SER A C 1
ATOM 1401 O O . SER A 1 174 ? 1.791 -10.110 -17.600 1.00 93.19 174 SER A O 1
ATOM 1403 N N . PRO A 1 175 ? 1.051 -12.072 -18.446 1.00 91.50 175 PRO A N 1
ATOM 1404 C CA . PRO A 1 175 ? 0.103 -11.473 -19.392 1.00 91.50 175 PRO A CA 1
ATOM 1405 C C . PRO A 1 175 ? -0.937 -10.552 -18.741 1.00 91.50 175 PRO A C 1
ATOM 1407 O O . PRO A 1 175 ? -1.513 -9.696 -19.403 1.00 91.50 175 PRO A O 1
ATOM 1410 N N . HIS A 1 176 ? -1.177 -10.710 -17.434 1.00 90.38 176 HIS A N 1
ATOM 1411 C CA . HIS A 1 176 ? -2.122 -9.888 -16.678 1.00 90.38 176 HIS A CA 1
ATOM 1412 C C . HIS A 1 176 ? -1.729 -8.404 -16.617 1.00 90.38 176 HIS A C 1
ATOM 1414 O O . HIS A 1 176 ? -2.602 -7.559 -16.459 1.00 90.38 176 HIS A O 1
ATOM 1420 N N . PHE A 1 177 ? -0.434 -8.096 -16.735 1.00 94.31 177 PHE A N 1
ATOM 1421 C CA . PHE A 1 177 ? 0.082 -6.726 -16.669 1.00 94.31 177 PHE A CA 1
ATOM 1422 C C . PHE A 1 177 ? 0.506 -6.172 -18.037 1.00 94.31 177 PHE A C 1
ATOM 1424 O O . PHE A 1 177 ? 0.971 -5.040 -18.110 1.00 94.31 177 PHE A O 1
ATOM 1431 N N . THR A 1 178 ? 0.356 -6.938 -19.120 1.00 95.94 178 THR A N 1
ATOM 1432 C CA . THR A 1 178 ? 0.737 -6.499 -20.473 1.00 95.94 178 THR A CA 1
ATOM 1433 C C . THR A 1 178 ? -0.175 -5.359 -20.940 1.00 95.94 178 THR A C 1
ATOM 1435 O O . THR A 1 178 ? -1.323 -5.271 -20.505 1.00 95.94 178 THR A O 1
ATOM 1438 N N . GLY A 1 179 ? 0.316 -4.446 -21.777 1.00 96.62 179 GLY A N 1
ATOM 1439 C CA . GLY A 1 179 ? -0.393 -3.213 -22.147 1.00 96.62 179 GLY A CA 1
ATOM 1440 C C . GLY A 1 179 ? 0.305 -2.000 -21.552 1.00 96.62 179 GLY A C 1
ATOM 1441 O O . GLY A 1 179 ? 1.451 -1.736 -21.889 1.00 96.62 179 GLY A O 1
ATOM 1442 N N . THR A 1 180 ? -0.343 -1.274 -20.645 1.00 96.94 180 THR A N 1
ATOM 1443 C CA . THR A 1 180 ? 0.283 -0.134 -19.947 1.00 96.94 180 THR A CA 1
ATOM 1444 C C . THR A 1 180 ? 1.326 -0.557 -18.908 1.00 96.94 180 THR A C 1
ATOM 1446 O O . THR A 1 180 ? 2.182 0.235 -18.517 1.00 96.94 180 THR A O 1
ATOM 1449 N N . GLY A 1 181 ? 1.274 -1.795 -18.396 1.00 97.06 181 GLY A N 1
ATOM 1450 C CA . GLY A 1 181 ? 2.084 -2.201 -17.238 1.00 97.06 181 GLY A CA 1
ATOM 1451 C C . GLY A 1 181 ? 1.684 -1.515 -15.926 1.00 97.06 181 GLY A C 1
ATOM 1452 O O . GLY A 1 181 ? 2.375 -1.707 -14.920 1.00 97.06 181 GLY A O 1
ATOM 1453 N N . LEU A 1 182 ? 0.598 -0.731 -15.937 1.00 98.12 182 LEU A N 1
ATOM 1454 C CA . LEU A 1 182 ? 0.155 0.130 -14.846 1.00 98.12 182 LEU A CA 1
ATOM 1455 C C . LEU A 1 182 ? -0.757 -0.615 -13.869 1.00 98.12 182 LEU A C 1
ATOM 1457 O O . LEU A 1 182 ? -1.826 -1.108 -14.231 1.00 98.12 182 LEU A O 1
ATOM 1461 N N . THR A 1 183 ? -0.370 -0.633 -12.598 1.00 97.94 183 THR A N 1
ATOM 1462 C CA . THR A 1 183 ? -1.261 -0.993 -11.491 1.00 97.94 183 THR A CA 1
ATOM 1463 C C . THR A 1 183 ? -1.451 0.201 -10.574 1.00 97.94 183 THR A C 1
ATOM 1465 O O . THR A 1 183 ? -0.479 0.773 -10.091 1.00 97.94 183 THR A O 1
ATOM 1468 N N . ILE A 1 184 ? -2.702 0.539 -10.306 1.00 98.50 184 ILE A N 1
ATOM 1469 C CA . ILE A 1 184 ? -3.129 1.556 -9.357 1.00 98.50 184 ILE A CA 1
ATOM 1470 C C . ILE A 1 184 ? -3.855 0.827 -8.235 1.00 98.50 184 ILE A C 1
ATOM 1472 O O . ILE A 1 184 ? -4.782 0.062 -8.495 1.00 98.50 184 ILE A O 1
ATOM 1476 N N . SER A 1 185 ? -3.434 1.059 -7.000 1.00 98.44 185 SER A N 1
ATOM 1477 C CA . SER A 1 185 ? -3.984 0.433 -5.805 1.00 98.44 185 SER A CA 1
ATOM 1478 C C . SER A 1 185 ? -4.364 1.503 -4.786 1.00 98.44 185 SER A C 1
ATOM 1480 O O . SER A 1 185 ? -3.513 2.284 -4.365 1.00 98.44 185 SER A O 1
ATOM 1482 N N . ALA A 1 186 ? -5.617 1.515 -4.340 1.00 98.62 186 ALA A N 1
ATOM 1483 C CA . ALA A 1 186 ? -6.061 2.317 -3.204 1.00 98.62 186 ALA A CA 1
ATOM 1484 C C . ALA A 1 186 ? -6.208 1.429 -1.963 1.00 98.62 186 ALA A C 1
ATOM 1486 O O . ALA A 1 186 ? -6.925 0.426 -1.993 1.00 98.62 186 ALA A O 1
ATOM 1487 N N . TYR A 1 187 ? -5.537 1.807 -0.875 1.00 98.31 187 TYR A N 1
ATOM 1488 C CA . TYR A 1 187 ? -5.631 1.129 0.416 1.00 98.31 187 TYR A CA 1
ATOM 1489 C C . TYR A 1 187 ? -6.735 1.792 1.235 1.00 98.31 187 TYR A C 1
ATOM 1491 O O . TYR A 1 187 ? -6.623 2.963 1.598 1.00 98.31 187 TYR A O 1
ATOM 1499 N N . VAL A 1 188 ? -7.814 1.057 1.498 1.00 98.44 188 VAL A N 1
ATOM 1500 C CA . VAL A 1 188 ? -9.063 1.598 2.041 1.00 98.44 188 VAL A CA 1
ATOM 1501 C C . VAL A 1 188 ? -9.493 0.891 3.323 1.00 98.44 188 VAL A C 1
ATOM 1503 O O . VAL A 1 188 ? -9.369 -0.324 3.458 1.00 98.44 188 VAL A O 1
ATOM 1506 N N . HIS A 1 189 ? -10.028 1.663 4.262 1.00 98.00 189 HIS A N 1
ATOM 1507 C CA . HIS A 1 189 ? -10.589 1.220 5.533 1.00 98.00 189 HIS A CA 1
ATOM 1508 C C . HIS A 1 189 ? -12.115 1.256 5.459 1.00 98.00 189 HIS A C 1
ATOM 1510 O O . HIS A 1 189 ? -12.706 2.333 5.395 1.00 98.00 189 HIS A O 1
ATOM 1516 N N . LEU A 1 190 ? -12.751 0.079 5.452 1.00 98.12 190 LEU A N 1
ATOM 1517 C CA . LEU A 1 190 ? -14.191 -0.084 5.192 1.00 98.12 190 LEU A CA 1
ATOM 1518 C C . LEU A 1 190 ? -14.955 -0.726 6.374 1.00 98.12 190 LEU A C 1
ATOM 1520 O O . LEU A 1 190 ? -15.643 -1.737 6.191 1.00 98.12 190 LEU A O 1
ATOM 1524 N N . PRO A 1 191 ? -14.817 -0.221 7.615 1.00 97.31 191 PRO A N 1
ATOM 1525 C CA . PRO A 1 191 ? -15.432 -0.838 8.787 1.00 97.31 191 PRO A CA 1
ATOM 1526 C C . PRO A 1 191 ? -16.965 -0.768 8.764 1.00 97.31 191 PRO A C 1
ATOM 1528 O O . PRO A 1 191 ? -17.610 -1.720 9.202 1.00 97.31 191 PRO A O 1
ATOM 1531 N N . GLY A 1 192 ? -17.566 0.305 8.241 1.00 97.19 192 GLY A N 1
ATOM 1532 C CA . GLY A 1 192 ? -19.016 0.458 8.148 1.00 97.19 192 GLY A CA 1
ATOM 1533 C C . GLY A 1 192 ? -19.629 -0.598 7.236 1.00 97.19 192 GLY A C 1
ATOM 1534 O O . GLY A 1 192 ? -20.586 -1.277 7.616 1.00 97.19 192 GLY A O 1
ATOM 1535 N N . LEU A 1 193 ? -19.033 -0.807 6.062 1.00 97.62 193 LEU A N 1
ATOM 1536 C CA . LEU A 1 193 ? -19.450 -1.847 5.122 1.00 97.62 193 LEU A CA 1
ATOM 1537 C C . LEU A 1 193 ? -19.216 -3.264 5.658 1.00 97.62 193 LEU A C 1
ATOM 1539 O O . LEU A 1 193 ? -20.033 -4.143 5.393 1.00 97.62 193 LEU A O 1
ATOM 1543 N N . VAL A 1 194 ? -18.150 -3.505 6.430 1.00 96.19 194 VAL A N 1
ATOM 1544 C CA . VAL A 1 194 ? -17.938 -4.802 7.101 1.00 96.19 194 VAL A CA 1
ATOM 1545 C C . VAL A 1 194 ? -19.016 -5.056 8.155 1.00 96.19 194 VAL A C 1
ATOM 1547 O O . VAL A 1 194 ? -19.624 -6.122 8.161 1.00 96.19 194 VAL A O 1
ATOM 1550 N N . VAL A 1 195 ? -19.285 -4.087 9.034 1.00 94.62 195 VAL A N 1
ATOM 1551 C CA . VAL A 1 195 ? -20.263 -4.243 10.128 1.00 94.62 195 VAL A CA 1
ATOM 1552 C C . VAL A 1 195 ? -21.691 -4.396 9.599 1.00 94.62 195 VAL A C 1
ATOM 1554 O O . VAL A 1 195 ? -22.493 -5.097 10.207 1.00 94.62 195 VAL A O 1
ATOM 1557 N N . THR A 1 196 ? -22.001 -3.778 8.459 1.00 95.62 196 THR A N 1
ATOM 1558 C CA . THR A 1 196 ? -23.312 -3.893 7.798 1.00 95.62 196 THR A CA 1
ATOM 1559 C C . THR A 1 196 ? -23.424 -5.077 6.827 1.00 95.62 196 THR A C 1
ATOM 1561 O O . THR A 1 196 ? -24.473 -5.238 6.214 1.00 95.62 196 THR A O 1
ATOM 1564 N N . ASP A 1 197 ? -22.381 -5.908 6.682 1.00 95.50 197 ASP A N 1
ATOM 1565 C CA . ASP A 1 197 ? -22.293 -7.022 5.714 1.00 95.50 197 ASP A CA 1
ATOM 1566 C C . ASP A 1 197 ? -22.507 -6.599 4.239 1.00 95.50 197 ASP A C 1
ATOM 1568 O O . ASP A 1 197 ? -23.026 -7.334 3.399 1.00 95.50 197 ASP A O 1
ATOM 1572 N N . ARG A 1 198 ? -22.076 -5.379 3.896 1.00 96.44 198 ARG A N 1
ATOM 1573 C CA . ARG A 1 198 ? -22.247 -4.752 2.571 1.00 96.44 198 ARG A CA 1
ATOM 1574 C C . ARG A 1 198 ? -20.989 -4.777 1.700 1.00 96.44 198 ARG A C 1
ATOM 1576 O O . ARG A 1 198 ? -20.984 -4.234 0.599 1.00 96.44 198 ARG A O 1
ATOM 1583 N N . ILE A 1 199 ? -19.921 -5.458 2.124 1.00 95.81 199 ILE A N 1
ATOM 1584 C CA . ILE A 1 199 ? -18.678 -5.588 1.332 1.00 95.81 199 ILE A CA 1
ATOM 1585 C C . ILE A 1 199 ? -18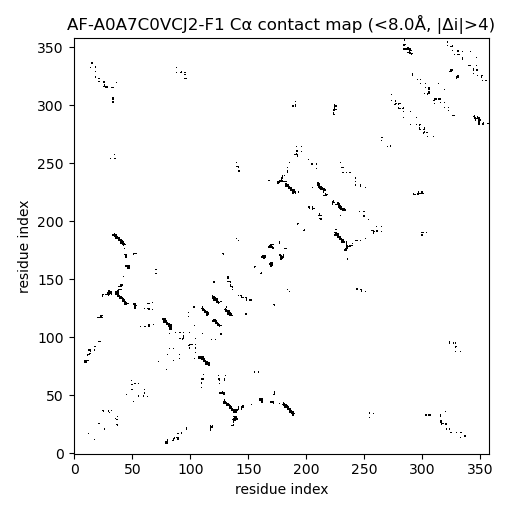.918 -6.249 -0.036 1.00 95.81 199 ILE A C 1
ATOM 1587 O O . ILE A 1 199 ? -18.223 -5.935 -1.006 1.00 95.81 199 ILE A O 1
ATOM 1591 N N . ARG A 1 200 ? -19.933 -7.116 -0.157 1.00 95.06 200 ARG A N 1
ATOM 1592 C CA . ARG A 1 200 ? -20.318 -7.715 -1.448 1.00 95.06 200 ARG A CA 1
ATOM 1593 C C . ARG A 1 200 ? -20.697 -6.659 -2.490 1.00 95.06 200 ARG A C 1
ATOM 1595 O O . ARG A 1 200 ? -20.314 -6.803 -3.645 1.00 95.06 200 ARG A O 1
ATOM 1602 N N . GLU A 1 201 ? -21.336 -5.561 -2.082 1.00 95.81 201 GLU A N 1
ATOM 1603 C CA . GLU A 1 201 ? -21.682 -4.459 -2.990 1.00 95.81 201 GLU A CA 1
ATOM 1604 C C . GLU A 1 201 ? -20.434 -3.799 -3.587 1.00 95.81 201 GLU A C 1
ATOM 1606 O O . GLU A 1 201 ? -20.420 -3.442 -4.767 1.00 95.81 201 GLU A O 1
ATOM 1611 N N . VAL A 1 202 ? -19.367 -3.667 -2.790 1.00 96.88 202 VAL A N 1
ATOM 1612 C CA . VAL A 1 202 ? -18.080 -3.150 -3.269 1.00 96.88 202 VAL A CA 1
ATOM 1613 C C . VAL A 1 202 ? -17.460 -4.122 -4.257 1.00 96.88 202 VAL A C 1
ATOM 1615 O O . VAL A 1 202 ? -17.051 -3.701 -5.334 1.00 96.88 202 VAL A O 1
ATOM 1618 N N . LYS A 1 203 ? -17.442 -5.420 -3.935 1.00 95.56 203 LYS A N 1
ATOM 1619 C CA . LYS A 1 203 ? -16.909 -6.460 -4.825 1.00 95.56 203 LYS A CA 1
ATOM 1620 C C . LYS A 1 203 ? -17.610 -6.474 -6.186 1.00 95.56 203 LYS A C 1
ATOM 1622 O O . LYS A 1 203 ? -16.948 -6.559 -7.216 1.00 95.56 203 LYS A O 1
ATOM 1627 N N . ASP A 1 204 ? -18.932 -6.341 -6.202 1.00 95.31 204 ASP A N 1
ATOM 1628 C CA . ASP A 1 204 ? -19.704 -6.305 -7.445 1.00 95.31 204 ASP A CA 1
ATOM 1629 C C . ASP A 1 204 ? -19.446 -5.019 -8.246 1.00 95.31 204 ASP A C 1
ATOM 1631 O O . ASP A 1 204 ? -19.428 -5.031 -9.479 1.00 95.31 204 ASP A O 1
ATOM 1635 N N . ARG A 1 205 ? -19.234 -3.883 -7.567 1.00 95.19 205 ARG A N 1
ATOM 1636 C CA . ARG A 1 205 ? -18.852 -2.621 -8.220 1.00 95.19 205 ARG A CA 1
ATOM 1637 C C . ARG A 1 205 ? -17.450 -2.682 -8.813 1.00 95.19 205 ARG A C 1
ATOM 1639 O O . ARG A 1 205 ? -17.308 -2.346 -9.984 1.00 95.19 205 ARG A O 1
ATOM 1646 N N . THR A 1 206 ? -16.449 -3.143 -8.063 1.00 95.00 206 THR A N 1
ATOM 1647 C CA . THR A 1 206 ? -15.072 -3.242 -8.570 1.00 95.00 206 THR A CA 1
ATOM 1648 C C . THR A 1 206 ? -15.001 -4.181 -9.771 1.00 95.00 206 THR A C 1
ATOM 1650 O O . THR A 1 206 ? -14.433 -3.801 -10.794 1.00 95.00 206 THR A O 1
ATOM 1653 N N . LEU A 1 207 ? -15.689 -5.328 -9.720 1.00 93.06 207 LEU A N 1
ATOM 1654 C CA . LEU A 1 207 ? -15.736 -6.283 -10.831 1.00 93.06 207 LEU A CA 1
ATOM 1655 C C . LEU A 1 207 ? -16.301 -5.667 -12.124 1.00 93.06 207 LEU A C 1
ATOM 1657 O O . LEU A 1 207 ? -15.766 -5.907 -13.207 1.00 93.06 207 LEU A O 1
ATOM 1661 N N . ARG A 1 208 ? -17.361 -4.852 -12.025 1.00 91.44 208 ARG A N 1
ATOM 1662 C CA . ARG A 1 208 ? -17.942 -4.143 -13.182 1.00 91.44 208 ARG A CA 1
ATOM 1663 C C . ARG A 1 208 ? -17.015 -3.068 -13.753 1.00 91.44 208 ARG A C 1
ATOM 1665 O O . ARG A 1 208 ? -17.079 -2.807 -14.950 1.00 91.44 208 ARG A O 1
ATOM 1672 N N . SER A 1 209 ? -16.142 -2.503 -12.925 1.00 89.44 209 SER A N 1
ATOM 1673 C CA . SER A 1 209 ? -15.170 -1.470 -13.300 1.00 89.44 209 SER A CA 1
ATOM 1674 C C . SER A 1 209 ? -13.774 -2.031 -13.594 1.00 89.44 209 SER A C 1
ATOM 1676 O O . SER A 1 209 ? -12.786 -1.327 -13.436 1.00 89.44 209 SER A O 1
ATOM 1678 N N . ASN A 1 210 ? -13.665 -3.305 -13.999 1.00 89.00 210 ASN A N 1
ATOM 1679 C CA . ASN A 1 210 ? -12.387 -3.960 -14.320 1.00 89.00 210 ASN A CA 1
ATOM 1680 C C . ASN A 1 210 ? -11.338 -3.879 -13.195 1.00 89.00 210 ASN A C 1
ATOM 1682 O O . ASN A 1 210 ? -10.129 -3.917 -13.445 1.00 89.00 210 ASN A O 1
ATOM 1686 N N . ALA A 1 211 ? -11.796 -3.811 -11.953 1.00 95.50 211 ALA A N 1
ATOM 1687 C CA . ALA A 1 211 ? -10.978 -3.772 -10.759 1.00 95.50 211 ALA A CA 1
ATOM 1688 C C . ALA A 1 211 ? -11.274 -4.977 -9.861 1.00 95.50 211 ALA A C 1
ATOM 1690 O O . ALA A 1 211 ? -12.273 -5.682 -10.006 1.00 95.50 211 ALA A O 1
ATOM 1691 N N . GLY A 1 212 ? -10.379 -5.213 -8.917 1.00 96.31 212 GLY A N 1
ATOM 1692 C CA . GLY A 1 212 ? -10.514 -6.193 -7.859 1.00 96.31 212 GLY A CA 1
ATOM 1693 C C . GLY A 1 212 ? -10.570 -5.504 -6.506 1.00 96.31 212 GLY A C 1
ATOM 1694 O O . GLY A 1 212 ? -10.123 -4.370 -6.346 1.00 96.31 212 GLY A O 1
ATOM 1695 N N . ILE A 1 213 ? -11.116 -6.216 -5.525 1.00 97.25 213 ILE A N 1
ATOM 1696 C CA . ILE A 1 213 ? -10.951 -5.891 -4.112 1.00 97.25 213 ILE A CA 1
ATOM 1697 C C . ILE A 1 213 ? -10.432 -7.126 -3.387 1.00 97.25 213 ILE A C 1
ATOM 1699 O O . ILE A 1 213 ? -10.948 -8.229 -3.588 1.00 97.25 213 ILE A O 1
ATOM 1703 N N . ARG A 1 214 ? -9.423 -6.942 -2.539 1.00 96.25 214 ARG A N 1
ATOM 1704 C CA . ARG A 1 214 ? -8.881 -7.997 -1.676 1.00 96.25 214 ARG A CA 1
ATOM 1705 C C . ARG A 1 214 ? -8.511 -7.443 -0.303 1.00 96.25 214 ARG A C 1
ATOM 1707 O O . ARG A 1 214 ? -8.186 -6.260 -0.208 1.00 96.25 214 ARG A O 1
ATOM 1714 N N . PRO A 1 215 ? -8.561 -8.256 0.757 1.00 96.81 215 PRO A N 1
ATOM 1715 C CA . PRO A 1 215 ? -8.101 -7.825 2.069 1.00 96.81 215 PRO A CA 1
ATOM 1716 C C . PRO A 1 215 ? -6.592 -7.528 2.077 1.00 96.81 215 PRO A C 1
ATOM 1718 O O . PRO A 1 215 ? -5.822 -8.146 1.338 1.00 96.81 215 PRO A O 1
ATOM 1721 N N . VAL A 1 216 ? -6.167 -6.580 2.921 1.00 95.81 216 VAL A N 1
ATOM 1722 C CA . VAL A 1 216 ? -4.739 -6.381 3.246 1.00 95.81 216 VAL A CA 1
ATOM 1723 C C . VAL A 1 216 ? -4.245 -7.526 4.130 1.00 95.81 216 VAL A C 1
ATOM 1725 O O . VAL A 1 216 ? -3.172 -8.075 3.888 1.00 95.81 216 VAL A O 1
ATOM 1728 N N . TYR A 1 217 ? -5.061 -7.894 5.120 1.00 93.81 217 TYR A N 1
ATOM 1729 C CA . TYR A 1 217 ? -4.820 -8.974 6.068 1.00 93.81 217 TYR A CA 1
ATOM 1730 C C . TYR A 1 217 ? -5.982 -9.956 6.027 1.00 93.81 217 TYR A C 1
ATOM 1732 O O . TYR A 1 217 ? -7.140 -9.541 6.058 1.00 93.81 217 TYR A O 1
ATOM 1740 N N . GLU A 1 218 ? -5.682 -11.249 5.997 1.00 90.56 218 GLU A N 1
ATOM 1741 C CA . GLU A 1 218 ? -6.696 -12.296 6.012 1.00 90.56 218 GLU A CA 1
ATOM 1742 C C . GLU A 1 218 ? -6.259 -13.431 6.932 1.00 90.56 218 GLU A C 1
ATOM 1744 O O . GLU A 1 218 ? -5.223 -14.055 6.699 1.00 90.56 218 GLU A O 1
ATOM 1749 N N . THR A 1 219 ? -7.078 -13.722 7.946 1.00 86.06 219 THR A N 1
ATOM 1750 C CA . THR A 1 219 ? -6.885 -14.887 8.815 1.00 86.06 219 THR A CA 1
ATOM 1751 C C . THR A 1 219 ? -8.198 -15.629 8.994 1.00 86.06 219 THR A C 1
ATOM 1753 O O . THR A 1 219 ? -9.203 -15.055 9.415 1.00 86.06 219 THR A O 1
ATOM 1756 N N . GLY A 1 220 ? -8.215 -16.924 8.659 1.00 83.25 220 GLY A N 1
ATOM 1757 C CA . GLY A 1 220 ? -9.386 -17.783 8.869 1.00 83.25 220 GLY A CA 1
ATOM 1758 C C . GLY A 1 220 ? -10.667 -17.273 8.192 1.00 83.25 220 GLY A C 1
ATOM 1759 O O . GLY A 1 220 ? -11.754 -17.449 8.737 1.00 83.25 220 GLY A O 1
ATOM 1760 N N . GLY A 1 221 ? -10.542 -16.591 7.046 1.00 80.25 221 GLY A N 1
ATOM 1761 C CA . GLY A 1 221 ? -11.659 -15.978 6.315 1.00 80.25 221 GLY A CA 1
ATOM 1762 C C . GLY A 1 221 ? -12.189 -14.666 6.913 1.00 80.25 221 GLY A C 1
ATOM 1763 O O . GLY A 1 221 ? -13.198 -14.147 6.437 1.00 80.25 221 GLY A O 1
ATOM 1764 N N . LYS A 1 222 ? -11.540 -14.122 7.950 1.00 85.31 222 LYS A N 1
ATOM 1765 C CA . LYS A 1 222 ? -11.816 -12.789 8.505 1.00 85.31 222 LYS A CA 1
ATOM 1766 C C . LYS A 1 222 ? -10.797 -11.775 7.987 1.00 85.31 222 LYS A C 1
ATOM 1768 O O . LYS A 1 222 ? -9.663 -12.130 7.676 1.00 85.31 222 LYS A O 1
ATOM 1773 N N . VAL A 1 223 ? -11.202 -10.505 7.958 1.00 92.06 223 VAL A N 1
ATOM 1774 C CA . VAL A 1 223 ? -10.373 -9.373 7.516 1.00 92.06 223 VAL A CA 1
ATOM 1775 C C . VAL A 1 223 ? -10.072 -8.471 8.717 1.00 92.06 223 VAL A C 1
ATOM 1777 O O . VAL A 1 223 ? -10.803 -7.495 8.939 1.00 92.06 223 VAL A O 1
ATOM 1780 N N . PRO A 1 224 ? -9.067 -8.807 9.551 1.00 92.12 224 PRO A N 1
ATOM 1781 C CA . PRO A 1 224 ? -8.736 -7.994 10.711 1.00 92.12 224 PRO A CA 1
ATOM 1782 C C . PRO A 1 224 ? -8.405 -6.561 10.285 1.00 92.12 224 PRO A C 1
ATOM 1784 O O . PRO A 1 224 ? -7.755 -6.310 9.269 1.00 92.12 224 PRO A O 1
ATOM 1787 N N . GLY A 1 225 ? -8.932 -5.606 11.045 1.00 94.50 225 GLY A N 1
ATOM 1788 C CA . GLY A 1 225 ? -8.761 -4.181 10.777 1.00 94.50 225 GLY A CA 1
ATOM 1789 C C . GLY A 1 225 ? -9.607 -3.600 9.641 1.00 94.50 225 GLY A C 1
ATOM 1790 O O . GLY A 1 225 ? -9.562 -2.392 9.439 1.00 94.50 225 GLY A O 1
ATOM 1791 N N . ALA A 1 226 ? -10.420 -4.404 8.942 1.00 96.94 226 ALA A N 1
ATOM 1792 C CA . ALA A 1 226 ? -11.283 -3.949 7.842 1.00 96.94 226 ALA A CA 1
ATOM 1793 C C . ALA A 1 226 ? -10.531 -3.150 6.752 1.00 96.94 226 ALA A C 1
ATOM 1795 O O . ALA A 1 226 ? -11.069 -2.197 6.181 1.00 96.94 226 ALA A O 1
ATOM 1796 N N . LEU A 1 227 ? -9.276 -3.529 6.487 1.00 97.31 227 LEU A N 1
ATOM 1797 C CA . LEU A 1 227 ? -8.426 -2.926 5.465 1.00 97.31 227 LEU A CA 1
ATOM 1798 C C . LEU A 1 227 ? -8.459 -3.742 4.174 1.00 97.31 227 LEU A C 1
ATOM 1800 O O . LEU A 1 227 ? -8.245 -4.957 4.174 1.00 97.31 227 LEU A O 1
ATOM 1804 N N . PHE A 1 228 ? -8.669 -3.048 3.064 1.00 98.44 228 PHE A N 1
ATOM 1805 C CA . PHE A 1 228 ? -8.779 -3.627 1.734 1.00 98.44 228 PHE A CA 1
ATOM 1806 C C . PHE A 1 228 ? -7.915 -2.868 0.733 1.00 98.44 228 PHE A C 1
ATOM 1808 O O . PHE A 1 228 ? -7.583 -1.700 0.923 1.00 98.44 228 PHE A O 1
ATOM 1815 N N . ILE A 1 229 ? -7.578 -3.542 -0.358 1.00 98.44 229 ILE A N 1
ATOM 1816 C CA . ILE A 1 229 ? -6.911 -2.969 -1.520 1.00 98.44 229 ILE A CA 1
ATOM 1817 C C . ILE A 1 229 ? -7.886 -3.058 -2.681 1.00 98.44 229 ILE A C 1
ATOM 1819 O O . ILE A 1 229 ? -8.351 -4.152 -3.008 1.00 98.44 229 ILE A O 1
ATOM 1823 N N . ILE A 1 230 ? -8.181 -1.912 -3.287 1.00 98.62 230 ILE A N 1
ATOM 1824 C CA . ILE A 1 230 ? -8.884 -1.825 -4.567 1.00 98.62 230 ILE A CA 1
ATOM 1825 C C . ILE A 1 230 ? -7.832 -1.584 -5.639 1.00 98.62 230 ILE A C 1
ATOM 1827 O O . ILE A 1 230 ? -7.082 -0.617 -5.536 1.00 98.62 230 ILE A O 1
ATOM 1831 N N . GLU A 1 231 ? -7.756 -2.455 -6.641 1.00 97.75 231 GLU A N 1
ATOM 1832 C CA . GLU A 1 231 ? -6.726 -2.387 -7.684 1.00 97.75 231 GLU A CA 1
ATOM 1833 C C . GLU A 1 231 ? -7.284 -2.709 -9.071 1.00 97.75 231 GLU A C 1
ATOM 1835 O O . GLU A 1 231 ? -8.195 -3.526 -9.199 1.00 97.75 231 GLU A O 1
ATOM 1840 N N . ASN A 1 232 ? -6.767 -2.073 -10.126 1.00 96.50 232 ASN A N 1
ATOM 1841 C CA . ASN A 1 232 ? -7.186 -2.397 -11.491 1.00 96.50 232 ASN A CA 1
ATOM 1842 C C . ASN A 1 232 ? -6.660 -3.786 -11.890 1.00 96.50 232 ASN A C 1
ATOM 1844 O O . ASN A 1 232 ? -5.551 -4.178 -11.538 1.00 96.50 232 ASN A O 1
ATOM 1848 N N . THR A 1 233 ? -7.465 -4.522 -12.656 1.00 92.69 233 THR A N 1
ATOM 1849 C CA . THR A 1 233 ? -7.156 -5.894 -13.111 1.00 92.69 233 THR A CA 1
ATOM 1850 C C . THR A 1 233 ? -6.936 -5.986 -14.619 1.00 92.69 233 THR A C 1
ATOM 1852 O O . THR A 1 233 ? -6.624 -7.054 -15.142 1.00 92.69 233 THR A O 1
ATOM 1855 N N . LYS A 1 234 ? -7.131 -4.880 -15.342 1.00 88.94 234 LYS A N 1
ATOM 1856 C CA . LYS A 1 234 ? -6.892 -4.787 -16.782 1.00 88.94 234 LYS A CA 1
ATOM 1857 C C . LYS A 1 234 ? -5.930 -3.645 -17.076 1.00 88.94 234 LYS A C 1
ATOM 1859 O O . LYS A 1 234 ? -6.032 -2.575 -16.479 1.00 88.94 234 LYS A O 1
ATOM 1864 N N . THR A 1 235 ? -5.022 -3.904 -18.010 1.00 91.56 235 THR A N 1
ATOM 1865 C CA . THR A 1 235 ? -3.956 -2.985 -18.441 1.00 91.56 235 THR A CA 1
ATOM 1866 C C . THR A 1 235 ? -3.855 -2.857 -19.964 1.00 91.56 235 THR A C 1
ATOM 1868 O O . THR A 1 235 ? -3.171 -1.965 -20.450 1.00 91.56 235 THR A O 1
ATOM 1871 N N . MET A 1 236 ? -4.526 -3.723 -20.733 1.00 91.19 236 MET A N 1
ATOM 1872 C CA . MET A 1 236 ? -4.582 -3.651 -22.201 1.00 91.19 236 MET A CA 1
ATOM 1873 C C . MET A 1 236 ? -5.789 -2.845 -22.690 1.00 91.19 236 MET A C 1
ATOM 1875 O O . MET A 1 236 ? -6.829 -2.814 -22.028 1.00 91.19 236 MET A O 1
ATOM 1879 N N . ASN A 1 237 ? -5.683 -2.288 -23.903 1.00 89.00 237 ASN A N 1
ATOM 1880 C CA . ASN A 1 237 ? -6.745 -1.534 -24.588 1.00 89.00 237 ASN A CA 1
ATOM 1881 C C . ASN A 1 237 ? -7.295 -0.351 -23.773 1.00 89.00 237 ASN A C 1
ATOM 1883 O O . ASN A 1 237 ? -8.483 -0.030 -23.865 1.00 89.00 237 ASN A O 1
ATOM 1887 N N . ARG A 1 238 ? -6.442 0.250 -22.945 1.00 89.75 238 ARG A N 1
ATOM 1888 C CA . ARG A 1 238 ? -6.711 1.435 -22.132 1.00 89.75 238 ARG A CA 1
ATOM 1889 C C . ARG A 1 238 ? -5.460 2.296 -22.093 1.00 89.75 238 ARG A C 1
ATOM 1891 O O . ARG A 1 238 ? -4.362 1.738 -22.119 1.00 89.75 238 ARG A O 1
ATOM 1898 N N . SER A 1 239 ? -5.621 3.611 -22.019 1.00 94.56 239 SER A N 1
ATOM 1899 C CA . SER A 1 239 ? -4.507 4.504 -21.689 1.00 94.56 239 SER A CA 1
ATOM 1900 C C . SER A 1 239 ? -4.250 4.526 -20.179 1.00 94.56 239 SER A C 1
ATOM 1902 O O . SER A 1 239 ? -5.113 4.161 -19.375 1.00 94.56 239 SER A O 1
ATOM 1904 N N . GLU A 1 240 ? -3.058 4.960 -19.768 1.00 96.25 240 GLU A N 1
ATOM 1905 C CA . GLU A 1 240 ? -2.756 5.215 -18.358 1.00 96.25 240 GLU A CA 1
ATOM 1906 C C . GLU A 1 240 ? -3.727 6.237 -17.743 1.00 96.25 240 GLU A C 1
ATOM 1908 O O . GLU A 1 240 ? -4.194 6.032 -16.626 1.00 96.25 240 GLU A O 1
ATOM 1913 N N . GLU A 1 241 ? -4.082 7.287 -18.490 1.00 96.81 241 GLU A N 1
ATOM 1914 C CA . GLU A 1 241 ? -5.034 8.328 -18.073 1.00 96.81 241 GLU A CA 1
ATOM 1915 C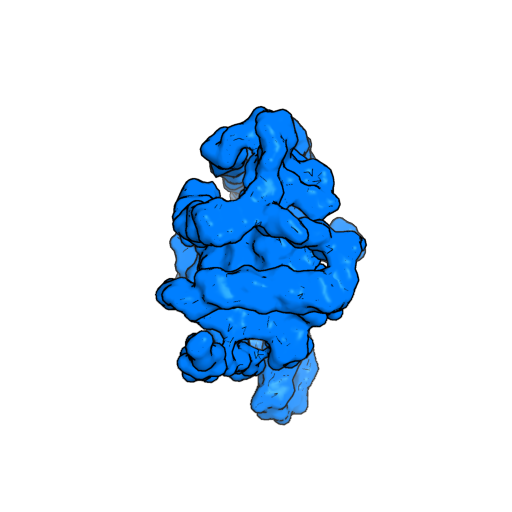 C . GLU A 1 241 ? -6.436 7.755 -17.817 1.00 96.81 241 GLU A C 1
ATOM 1917 O O . GLU A 1 241 ? -7.011 7.988 -16.756 1.00 96.81 241 GLU A O 1
ATOM 1922 N N . GLU A 1 242 ? -6.945 6.913 -18.725 1.00 96.44 242 GLU A N 1
ATOM 1923 C CA . GLU A 1 242 ? -8.238 6.240 -18.549 1.00 96.44 242 GLU A CA 1
ATOM 1924 C C . GLU A 1 242 ? -8.248 5.367 -17.287 1.00 96.44 242 GLU A C 1
ATOM 1926 O O . GLU A 1 242 ? -9.206 5.401 -16.517 1.00 96.44 242 GLU A O 1
ATOM 1931 N N . LEU A 1 243 ? -7.175 4.607 -17.035 1.00 96.62 243 LEU A N 1
ATOM 1932 C CA . LEU A 1 243 ? -7.066 3.768 -15.835 1.00 96.62 243 LEU A CA 1
ATOM 1933 C C . LEU A 1 243 ? -7.034 4.604 -14.547 1.00 96.62 243 LEU A C 1
ATOM 1935 O O . LEU A 1 243 ? -7.624 4.205 -13.538 1.00 96.62 243 LEU A O 1
ATOM 1939 N N . ILE A 1 244 ? -6.353 5.752 -14.572 1.00 97.94 244 ILE A N 1
ATOM 1940 C CA . ILE A 1 244 ? -6.287 6.697 -13.450 1.00 97.94 244 ILE A CA 1
ATOM 1941 C C . ILE A 1 244 ? -7.675 7.271 -13.147 1.00 97.94 244 ILE A C 1
ATOM 1943 O O . ILE A 1 244 ? -8.099 7.253 -11.985 1.00 97.94 244 ILE A O 1
ATOM 1947 N N . ASP A 1 245 ? -8.406 7.710 -14.170 1.00 97.31 245 ASP A N 1
ATOM 1948 C CA . ASP A 1 245 ? -9.747 8.281 -14.028 1.00 97.31 245 ASP A CA 1
ATOM 1949 C C . ASP A 1 245 ? -10.789 7.246 -13.588 1.00 97.31 245 ASP A C 1
ATOM 1951 O O . ASP A 1 245 ? -11.596 7.512 -12.683 1.00 97.31 245 ASP A O 1
ATOM 1955 N N . GLU A 1 246 ? -10.747 6.042 -14.170 1.00 96.00 246 GLU A N 1
ATOM 1956 C CA . GLU A 1 246 ? -11.586 4.908 -13.773 1.00 96.00 246 GLU A CA 1
ATOM 1957 C C . GLU A 1 246 ? -11.357 4.566 -12.290 1.00 96.00 246 GLU A C 1
ATOM 1959 O O . GLU A 1 246 ? -12.321 4.432 -11.528 1.00 96.00 246 GLU A O 1
ATOM 1964 N N . MET A 1 247 ? -10.094 4.491 -11.845 1.00 97.69 247 MET A N 1
ATOM 1965 C CA . MET A 1 247 ? -9.756 4.188 -10.451 1.00 97.69 247 MET A CA 1
ATOM 1966 C C . MET A 1 247 ? -10.187 5.300 -9.490 1.00 97.69 247 MET A C 1
ATOM 1968 O O . MET A 1 247 ? -10.764 5.021 -8.436 1.00 97.69 247 MET A O 1
ATOM 1972 N N . ASN A 1 248 ? -9.949 6.564 -9.844 1.00 97.81 248 ASN A N 1
ATOM 1973 C CA . ASN A 1 248 ? -10.358 7.703 -9.025 1.00 97.81 248 ASN A CA 1
ATOM 1974 C C . ASN A 1 248 ? -11.884 7.725 -8.831 1.00 97.81 248 ASN A C 1
ATOM 1976 O O . ASN A 1 248 ? -12.365 7.902 -7.711 1.00 97.81 248 ASN A O 1
ATOM 1980 N N . THR A 1 249 ? -12.644 7.482 -9.901 1.00 97.88 249 THR A N 1
ATOM 1981 C CA . THR A 1 249 ? -14.113 7.428 -9.857 1.00 97.88 249 THR A CA 1
ATOM 1982 C C . THR A 1 249 ? -14.600 6.248 -9.017 1.00 97.88 249 THR A C 1
ATOM 1984 O O . THR A 1 249 ? -15.430 6.418 -8.121 1.00 97.88 249 THR A O 1
ATOM 1987 N N . LEU A 1 250 ? -14.043 5.056 -9.249 1.00 98.12 250 LEU A N 1
ATOM 1988 C CA . LEU A 1 250 ? -14.401 3.841 -8.520 1.00 98.12 250 LEU A CA 1
ATOM 1989 C C . LEU A 1 250 ? -14.186 3.992 -7.010 1.00 98.12 250 LEU A C 1
ATOM 1991 O O . LEU A 1 250 ? -15.079 3.669 -6.226 1.00 98.12 250 LEU A O 1
ATOM 1995 N N . VAL A 1 251 ? -13.021 4.489 -6.586 1.00 98.50 251 VAL A N 1
ATOM 1996 C CA . VAL A 1 251 ? -12.716 4.634 -5.156 1.00 98.50 251 VAL A CA 1
ATOM 1997 C C . VAL A 1 251 ? -13.584 5.717 -4.516 1.00 98.50 251 VAL A C 1
ATOM 1999 O O . VAL A 1 251 ? -14.040 5.523 -3.392 1.00 98.50 251 VAL A O 1
ATOM 2002 N N . GLN A 1 252 ? -13.899 6.812 -5.220 1.00 98.44 252 GLN A N 1
ATOM 2003 C CA . GLN A 1 252 ? -14.854 7.814 -4.724 1.00 98.44 252 GLN A CA 1
ATOM 2004 C C . GLN A 1 252 ? -16.244 7.220 -4.476 1.00 98.44 252 GLN A C 1
ATOM 2006 O O . GLN A 1 252 ? -16.885 7.551 -3.479 1.00 98.44 252 GLN A O 1
ATOM 2011 N N . ASP A 1 253 ? -16.713 6.327 -5.344 1.00 98.00 253 ASP A N 1
ATOM 2012 C CA . ASP A 1 253 ? -17.992 5.649 -5.143 1.00 98.00 253 ASP A CA 1
ATOM 2013 C C . ASP A 1 253 ? -17.959 4.671 -3.963 1.00 98.00 253 ASP A C 1
ATOM 2015 O O . ASP A 1 253 ? -18.930 4.587 -3.211 1.00 98.00 253 ASP A O 1
ATOM 2019 N N . VAL A 1 254 ? -16.838 3.979 -3.739 1.00 98.50 254 VAL A N 1
ATOM 2020 C CA . VAL A 1 254 ? -16.662 3.140 -2.542 1.00 98.50 254 VAL A CA 1
ATOM 2021 C C . VAL A 1 254 ? -16.610 3.982 -1.266 1.00 98.50 254 VAL A C 1
ATOM 2023 O O . VAL A 1 254 ? -17.227 3.613 -0.270 1.00 98.50 254 VAL A O 1
ATOM 2026 N N . VAL A 1 255 ? -15.942 5.135 -1.299 1.00 98.50 255 VAL A N 1
ATOM 2027 C CA . VAL A 1 255 ? -15.925 6.098 -0.189 1.00 98.50 255 VAL A CA 1
ATOM 2028 C C . VAL A 1 255 ? -17.347 6.555 0.159 1.00 98.50 255 VAL A C 1
ATOM 2030 O O . VAL A 1 255 ? -17.709 6.568 1.334 1.00 98.50 255 VAL A O 1
ATOM 2033 N N . LYS A 1 256 ? -18.187 6.863 -0.841 1.00 98.25 256 LYS A N 1
ATOM 2034 C CA . LYS A 1 256 ? -19.605 7.206 -0.612 1.00 98.25 256 LYS A CA 1
ATOM 2035 C C . LYS A 1 256 ? -20.366 6.061 0.058 1.00 98.25 256 LYS A C 1
ATOM 2037 O O . LYS A 1 256 ? -21.058 6.305 1.040 1.00 98.25 256 LYS A O 1
ATOM 2042 N N . LEU A 1 257 ? -20.203 4.825 -0.422 1.00 98.19 257 LEU A N 1
ATOM 2043 C CA . LEU A 1 257 ? -20.842 3.649 0.181 1.00 98.19 257 LEU A CA 1
ATOM 2044 C C . LEU A 1 257 ? -20.436 3.441 1.644 1.00 98.19 257 LEU A C 1
ATOM 2046 O O . LEU A 1 257 ? -21.276 3.103 2.477 1.00 98.19 257 LEU A O 1
ATOM 2050 N N . GLU A 1 258 ? -19.157 3.641 1.960 1.00 98.38 258 GLU A N 1
ATOM 2051 C CA . GLU A 1 258 ? -18.666 3.548 3.333 1.00 98.38 258 GLU A CA 1
ATOM 2052 C C . GLU A 1 258 ? -19.272 4.644 4.212 1.00 98.38 258 GLU A C 1
ATOM 2054 O O . GLU A 1 258 ? -19.750 4.340 5.304 1.00 98.38 258 GLU A O 1
ATOM 2059 N N . TYR A 1 259 ? -19.348 5.892 3.736 1.00 97.88 259 TYR A N 1
ATOM 2060 C CA . TYR A 1 259 ? -20.041 6.953 4.472 1.00 97.88 259 TYR A CA 1
ATOM 2061 C C . TYR A 1 259 ? -21.529 6.649 4.675 1.00 97.88 259 TYR A C 1
ATOM 2063 O O . TYR A 1 259 ? -22.022 6.817 5.785 1.00 97.88 259 TYR A O 1
ATOM 2071 N N . GLU A 1 260 ? -22.238 6.147 3.662 1.00 97.88 260 GLU A N 1
ATOM 2072 C CA . GLU A 1 260 ? -23.643 5.737 3.790 1.00 97.88 260 GLU A CA 1
ATOM 2073 C C . GLU A 1 260 ? -23.823 4.640 4.848 1.00 97.88 260 GLU A C 1
ATOM 2075 O O . GLU A 1 260 ? -24.720 4.723 5.689 1.00 97.88 260 GLU A O 1
ATOM 2080 N N . ALA A 1 261 ? -22.959 3.620 4.840 1.00 97.88 261 ALA A N 1
ATOM 2081 C CA . ALA A 1 261 ? -22.985 2.549 5.830 1.00 97.88 261 ALA A CA 1
ATOM 2082 C C . ALA A 1 261 ? -22.695 3.078 7.243 1.00 97.88 261 ALA A C 1
ATOM 2084 O O . ALA A 1 261 ? -23.399 2.735 8.193 1.00 97.88 261 ALA A O 1
ATOM 2085 N N . ARG A 1 262 ? -21.704 3.962 7.378 1.00 96.81 262 ARG A N 1
ATOM 2086 C CA . ARG A 1 262 ? -21.373 4.640 8.634 1.00 96.81 262 ARG A CA 1
ATOM 2087 C C . ARG A 1 262 ? -22.538 5.486 9.160 1.00 96.81 262 ARG A C 1
ATOM 2089 O O . ARG A 1 262 ? -22.916 5.363 10.324 1.00 96.81 262 ARG A O 1
ATOM 2096 N N . SER A 1 263 ? -23.165 6.296 8.308 1.00 96.31 263 SER A N 1
ATOM 2097 C CA . SER A 1 263 ? -24.342 7.095 8.669 1.00 96.31 263 SER A CA 1
ATOM 2098 C C . SER A 1 263 ? -25.519 6.223 9.101 1.00 96.31 263 SER A C 1
ATOM 2100 O O . SER A 1 263 ? -26.144 6.516 10.117 1.00 96.31 263 SER A O 1
ATOM 2102 N N . PHE A 1 264 ? -25.781 5.123 8.391 1.00 97.00 264 PHE A N 1
ATOM 2103 C CA . PHE A 1 264 ? -26.815 4.160 8.766 1.00 97.00 264 PHE A CA 1
ATOM 2104 C C . PHE A 1 264 ? -26.571 3.564 10.161 1.00 97.00 264 PHE A C 1
ATOM 2106 O O . PHE A 1 264 ? -27.492 3.498 10.975 1.00 97.00 264 PHE A O 1
ATOM 2113 N N . LEU A 1 265 ? -25.327 3.183 10.472 1.00 96.38 265 LEU A N 1
ATOM 2114 C CA . LEU A 1 265 ? -24.958 2.676 11.797 1.00 96.38 265 LEU A CA 1
ATOM 2115 C C . LEU A 1 265 ? -25.194 3.718 12.898 1.00 96.38 265 LEU A C 1
ATOM 2117 O O . LEU A 1 265 ? -25.756 3.390 13.941 1.00 96.38 265 LEU A O 1
ATOM 2121 N N . MET A 1 266 ? -24.830 4.978 12.652 1.00 95.12 266 MET A N 1
ATOM 2122 C CA . MET A 1 266 ? -25.056 6.069 13.605 1.00 95.12 266 MET A CA 1
ATOM 2123 C C . MET A 1 266 ? -26.535 6.440 13.760 1.00 95.12 266 MET A C 1
ATOM 2125 O O . MET A 1 266 ? -26.921 6.943 14.810 1.00 95.12 266 MET A O 1
ATOM 2129 N N . GLU A 1 267 ? -27.376 6.202 12.754 1.00 96.81 267 GLU A N 1
ATOM 2130 C CA . GLU A 1 267 ? -28.821 6.426 12.858 1.00 96.81 267 GLU A CA 1
ATOM 2131 C C . GLU A 1 267 ? -29.519 5.298 13.632 1.00 96.81 267 GLU A C 1
ATOM 2133 O O . GLU A 1 267 ? -30.398 5.559 14.453 1.00 96.81 267 GLU A O 1
ATOM 2138 N N . LYS A 1 268 ? -29.148 4.038 13.367 1.00 96.75 268 LYS A N 1
ATOM 2139 C CA . LYS A 1 268 ? -29.864 2.863 13.889 1.00 96.75 268 LYS A CA 1
ATOM 2140 C C . LYS A 1 268 ? -29.305 2.297 15.192 1.00 96.75 268 LYS A C 1
ATOM 2142 O O . LYS A 1 268 ? -30.061 1.666 15.919 1.00 96.75 268 LYS A O 1
ATOM 2147 N N . ALA A 1 269 ? -28.016 2.489 15.463 1.00 95.38 269 ALA A N 1
ATOM 2148 C CA . ALA A 1 269 ? -27.298 1.813 16.547 1.00 95.38 269 ALA A CA 1
ATOM 2149 C C . ALA A 1 269 ? -26.228 2.719 17.183 1.00 95.38 269 ALA A C 1
ATOM 2151 O O . ALA A 1 269 ? -25.101 2.300 17.453 1.00 95.38 269 ALA A O 1
ATOM 2152 N N . ARG A 1 270 ? -26.550 4.006 17.366 1.00 95.88 270 ARG A N 1
ATOM 2153 C CA . ARG A 1 270 ? -25.588 5.012 17.836 1.00 95.88 270 ARG A CA 1
ATOM 2154 C C . ARG A 1 270 ? -24.884 4.610 19.128 1.00 95.88 270 ARG A C 1
ATOM 2156 O O . ARG A 1 270 ? -23.663 4.698 19.202 1.00 95.88 270 ARG A O 1
ATOM 2163 N N . ILE A 1 271 ? -25.658 4.212 20.138 1.00 96.75 271 ILE A N 1
ATOM 2164 C CA . ILE A 1 271 ? -25.141 3.913 21.478 1.00 96.75 271 ILE A CA 1
ATOM 2165 C C . ILE A 1 271 ? -24.231 2.687 21.415 1.00 96.75 271 ILE A C 1
ATOM 2167 O O . ILE A 1 271 ? -23.157 2.692 22.001 1.00 96.75 271 ILE A O 1
ATOM 2171 N N . GLU A 1 272 ? -24.624 1.663 20.664 1.00 96.50 272 GLU A N 1
ATOM 2172 C CA . GLU A 1 272 ? -23.865 0.429 20.487 1.00 96.50 272 GLU A CA 1
ATOM 2173 C C . GLU A 1 272 ? -22.538 0.678 19.759 1.00 96.50 272 GLU A C 1
ATOM 2175 O O . GLU A 1 272 ? -21.508 0.103 20.116 1.00 96.50 272 GLU A O 1
ATOM 2180 N N . ILE A 1 273 ? -22.544 1.548 18.747 1.00 96.12 273 ILE A N 1
ATOM 2181 C CA . ILE A 1 273 ? -21.338 1.922 18.002 1.00 96.12 273 ILE A CA 1
ATOM 2182 C C . ILE A 1 273 ? -20.406 2.776 18.860 1.00 96.12 273 ILE A C 1
ATOM 2184 O O . ILE A 1 273 ? -19.209 2.491 18.911 1.00 96.12 273 ILE A O 1
ATOM 2188 N N . GLU A 1 274 ? -20.935 3.782 19.561 1.00 96.50 274 GLU A N 1
ATOM 2189 C CA . GLU A 1 274 ? -20.154 4.601 20.492 1.00 96.50 274 GLU A CA 1
ATOM 2190 C C . GLU A 1 274 ? -19.560 3.741 21.624 1.00 96.50 274 GLU A C 1
ATOM 2192 O O . GLU A 1 274 ? -18.360 3.840 21.882 1.00 96.50 274 GLU A O 1
ATOM 2197 N N . ASP A 1 275 ? -20.338 2.843 22.242 1.00 97.31 275 ASP A N 1
ATOM 2198 C CA . ASP A 1 275 ? -19.855 1.909 23.274 1.00 97.31 275 ASP A CA 1
ATOM 2199 C C . ASP A 1 275 ? -18.749 0.999 22.7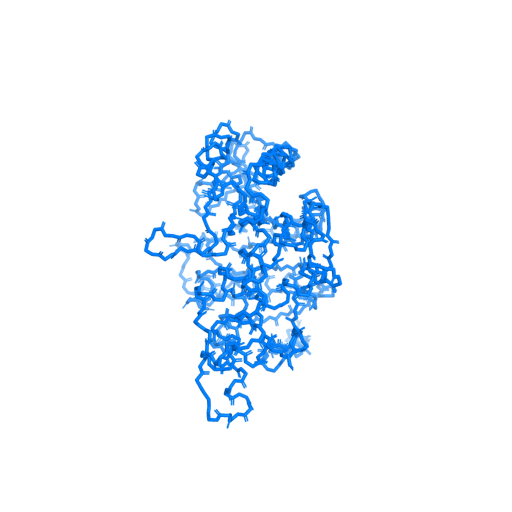33 1.00 97.31 275 ASP A C 1
ATOM 2201 O O . ASP A 1 275 ? -17.699 0.860 23.358 1.00 97.31 275 ASP A O 1
ATOM 2205 N N . ARG A 1 276 ? -18.915 0.436 21.529 1.00 96.38 276 ARG A N 1
ATOM 2206 C CA . ARG A 1 276 ? -17.880 -0.394 20.897 1.00 96.38 276 ARG A CA 1
ATOM 2207 C C . ARG A 1 276 ? -16.580 0.378 20.663 1.00 96.38 276 ARG A C 1
ATOM 2209 O O . ARG A 1 276 ? -15.504 -0.175 20.890 1.00 96.38 276 ARG A O 1
ATOM 2216 N N . ILE A 1 277 ? -16.665 1.630 20.216 1.00 96.56 277 ILE A N 1
ATOM 2217 C CA . ILE A 1 277 ? -15.500 2.499 20.000 1.00 96.56 277 ILE A CA 1
ATOM 2218 C C . ILE A 1 277 ? -14.809 2.804 21.333 1.00 96.56 277 ILE A C 1
ATOM 2220 O O . ILE A 1 277 ? -13.594 2.646 21.438 1.00 96.56 277 ILE A O 1
ATOM 2224 N N . TRP A 1 278 ? -15.565 3.186 22.366 1.00 96.50 278 TRP A N 1
ATOM 2225 C CA . TRP A 1 278 ? -15.012 3.483 23.689 1.00 96.50 278 TRP A CA 1
ATOM 2226 C C . TRP A 1 278 ? -14.426 2.254 24.379 1.00 96.50 278 TRP A C 1
ATOM 2228 O O . TRP A 1 278 ? -13.381 2.359 25.018 1.00 96.50 278 TRP A O 1
ATOM 2238 N N . ARG A 1 279 ? -15.036 1.077 24.212 1.00 97.25 279 ARG A N 1
ATOM 2239 C CA . ARG A 1 279 ? -14.460 -0.194 24.664 1.00 97.25 279 ARG A CA 1
ATOM 2240 C C . ARG A 1 279 ? -13.152 -0.486 23.954 1.00 97.25 279 ARG A C 1
ATOM 2242 O O . ARG A 1 279 ? -12.186 -0.822 24.626 1.00 97.25 279 ARG A O 1
ATOM 2249 N N . ALA A 1 280 ? -13.096 -0.321 22.633 1.00 96.75 280 ALA A N 1
ATOM 2250 C CA . ALA A 1 280 ? -11.857 -0.528 21.894 1.00 96.75 280 ALA A CA 1
ATOM 2251 C C . ALA A 1 280 ? -10.754 0.433 22.354 1.00 96.75 280 ALA A C 1
ATOM 2253 O O . ALA A 1 280 ? -9.623 0.007 22.575 1.00 96.75 280 ALA A O 1
ATOM 2254 N N . TYR A 1 281 ? -11.108 1.700 22.582 1.00 95.25 281 TYR A N 1
ATOM 2255 C CA . TYR A 1 281 ? -10.209 2.697 23.154 1.00 95.25 281 TYR A CA 1
ATOM 2256 C C . TYR A 1 281 ? -9.718 2.313 24.556 1.00 95.25 281 TYR A C 1
ATOM 2258 O O . TYR A 1 281 ? -8.524 2.378 24.830 1.00 95.25 281 TYR A O 1
ATOM 2266 N N . GLY A 1 282 ? -10.620 1.864 25.433 1.00 95.38 282 GLY A N 1
ATOM 2267 C CA . GLY A 1 282 ? -10.277 1.413 26.780 1.00 95.38 282 GLY A CA 1
ATOM 2268 C C . GLY A 1 282 ? -9.372 0.182 26.780 1.00 95.38 282 GLY A C 1
ATOM 2269 O O . GLY A 1 282 ? -8.375 0.170 27.492 1.00 95.38 282 GLY A O 1
ATOM 2270 N N . VAL A 1 283 ? -9.672 -0.828 25.957 1.00 96.62 283 VAL A N 1
ATOM 2271 C CA . VAL A 1 283 ? -8.828 -2.026 25.833 1.00 96.62 283 VAL A CA 1
ATOM 2272 C C . VAL A 1 283 ? -7.441 -1.638 25.333 1.00 96.62 283 VAL A C 1
ATOM 2274 O O . VAL A 1 283 ? -6.462 -1.979 25.980 1.00 96.62 283 VAL A O 1
ATOM 2277 N N . LEU A 1 284 ? -7.335 -0.854 24.257 1.00 95.38 284 LEU A N 1
ATOM 2278 C CA . LEU A 1 284 ? -6.029 -0.435 23.741 1.00 95.38 284 LEU A CA 1
ATOM 2279 C C . LEU A 1 284 ? -5.219 0.401 24.741 1.00 95.38 284 LEU A C 1
ATOM 2281 O O . LEU A 1 284 ? -3.998 0.356 24.700 1.00 95.38 284 LEU A O 1
ATOM 2285 N N . ARG A 1 285 ? -5.868 1.135 25.650 1.00 92.94 285 ARG A N 1
ATOM 2286 C CA . ARG A 1 285 ? -5.179 1.958 26.653 1.00 92.94 285 ARG A CA 1
ATOM 2287 C C . ARG A 1 285 ? -4.726 1.192 27.902 1.00 92.94 285 ARG A C 1
ATOM 2289 O O . ARG A 1 285 ? -3.875 1.705 28.619 1.00 92.94 285 ARG A O 1
ATOM 2296 N N . TYR A 1 286 ? -5.318 0.034 28.195 1.00 94.56 286 TYR A N 1
ATOM 2297 C CA . TYR A 1 286 ? -5.100 -0.665 29.470 1.00 94.56 286 TYR A CA 1
ATOM 2298 C C . TYR A 1 286 ? -4.771 -2.159 29.342 1.00 94.56 286 TYR A C 1
ATOM 2300 O O . TYR A 1 286 ? -4.490 -2.801 30.356 1.00 94.56 286 TYR A O 1
ATOM 2308 N N . ALA A 1 287 ? -4.853 -2.749 28.149 1.00 95.38 287 ALA A N 1
ATOM 2309 C CA . ALA A 1 287 ? -4.536 -4.158 27.948 1.00 95.38 287 ALA A CA 1
ATOM 2310 C C . ALA A 1 287 ? -3.056 -4.418 28.240 1.00 95.38 287 ALA A C 1
ATOM 2312 O O . ALA A 1 287 ? -2.191 -3.714 27.750 1.00 95.38 287 ALA A O 1
ATOM 2313 N N . MET A 1 288 ? -2.744 -5.469 28.997 1.00 94.75 288 MET A N 1
ATOM 2314 C CA . MET A 1 288 ? -1.348 -5.838 29.287 1.00 94.75 288 MET A CA 1
ATOM 2315 C C . MET A 1 288 ? -0.695 -6.654 28.163 1.00 94.75 288 MET A C 1
ATOM 2317 O O . MET A 1 288 ? 0.515 -6.826 28.152 1.00 94.75 288 MET A O 1
ATOM 2321 N N . CYS A 1 289 ? -1.495 -7.188 27.244 1.00 95.88 289 CYS A N 1
ATOM 2322 C CA . CYS A 1 289 ? -1.072 -8.031 26.133 1.00 95.88 289 CYS A CA 1
ATOM 2323 C C . CYS A 1 289 ? -2.097 -7.832 25.015 1.00 95.88 289 CYS A C 1
ATOM 2325 O O . CYS A 1 289 ? -3.298 -7.913 25.268 1.00 95.88 289 CYS A O 1
ATOM 2327 N N . LEU A 1 290 ? -1.618 -7.524 23.809 1.00 96.38 290 LEU A N 1
ATOM 2328 C CA . LEU A 1 290 ? -2.421 -7.419 22.593 1.00 96.38 290 LEU A CA 1
ATOM 2329 C C . LEU A 1 290 ? -1.845 -8.316 21.500 1.00 96.38 290 LEU A C 1
ATOM 2331 O O . LEU A 1 290 ? -0.717 -8.094 21.045 1.00 96.38 290 LEU A O 1
ATOM 2335 N N . ASP A 1 291 ? -2.613 -9.298 21.032 1.00 95.88 291 ASP A N 1
ATOM 2336 C CA . ASP A 1 291 ? -2.251 -10.022 19.814 1.00 95.88 291 ASP A CA 1
ATOM 2337 C C . ASP A 1 291 ? -2.439 -9.128 18.573 1.00 95.88 291 ASP A C 1
ATOM 2339 O O . ASP A 1 291 ? -3.096 -8.084 18.620 1.00 95.88 291 ASP A O 1
ATOM 2343 N N . VAL A 1 292 ? -1.817 -9.494 17.448 1.00 95.81 292 VAL A N 1
ATOM 2344 C CA . VAL A 1 292 ? -1.842 -8.649 16.243 1.00 95.81 292 VAL A CA 1
ATOM 2345 C C . VAL A 1 292 ? -3.243 -8.540 15.631 1.00 95.81 292 VAL A C 1
ATOM 2347 O O . VAL A 1 292 ? -3.606 -7.473 15.143 1.00 95.81 292 VAL A O 1
ATOM 2350 N N . GLU A 1 293 ? -4.058 -9.596 15.666 1.00 95.75 293 GLU A N 1
ATOM 2351 C CA . GLU A 1 293 ? -5.407 -9.571 15.094 1.00 95.75 293 GLU A CA 1
ATOM 2352 C C . GLU A 1 293 ? -6.370 -8.769 15.966 1.00 95.75 293 GLU A C 1
ATOM 2354 O O . GLU A 1 293 ? -7.165 -7.980 15.444 1.00 95.75 293 GLU A O 1
ATOM 2359 N N . GLU A 1 294 ? -6.290 -8.935 17.286 1.00 96.56 294 GLU A N 1
ATOM 2360 C CA . GLU A 1 294 ? -7.012 -8.114 18.253 1.00 96.56 294 GLU A CA 1
ATOM 2361 C C . GLU A 1 294 ? -6.629 -6.643 18.085 1.00 96.56 294 GLU A C 1
ATOM 2363 O O . GLU A 1 294 ? -7.508 -5.811 17.848 1.00 96.56 294 GLU A O 1
ATOM 2368 N N . PHE A 1 295 ? -5.330 -6.326 18.084 1.00 97.44 295 PHE A N 1
ATOM 2369 C CA . PHE A 1 295 ? -4.843 -4.967 17.855 1.00 97.44 295 PHE A CA 1
ATOM 2370 C C . PHE A 1 295 ? -5.407 -4.363 16.563 1.00 97.44 295 PHE A C 1
ATOM 2372 O O . PHE A 1 295 ? -5.973 -3.269 16.601 1.00 97.44 295 PHE A O 1
ATOM 2379 N N . LEU A 1 296 ? -5.317 -5.077 15.432 1.00 97.25 296 LEU A N 1
ATOM 2380 C CA . LEU A 1 296 ? -5.822 -4.604 14.139 1.00 97.25 296 LEU A CA 1
ATOM 2381 C C . LEU A 1 296 ? -7.331 -4.309 14.183 1.00 97.25 296 LEU A C 1
ATOM 2383 O O . LEU A 1 296 ? -7.794 -3.303 13.639 1.00 97.25 296 LEU A O 1
ATOM 2387 N N . ASN A 1 297 ? -8.119 -5.146 14.858 1.00 96.88 297 ASN A N 1
ATOM 2388 C CA . ASN A 1 297 ? -9.557 -4.922 15.005 1.00 96.88 297 ASN A CA 1
ATOM 2389 C C . ASN A 1 297 ? -9.883 -3.724 15.907 1.00 96.88 297 ASN A C 1
ATOM 2391 O O . ASN A 1 297 ? -10.797 -2.953 15.596 1.00 96.88 297 ASN A O 1
ATOM 2395 N N . LEU A 1 298 ? -9.141 -3.543 16.998 1.00 97.00 298 LEU A N 1
ATOM 2396 C CA . LEU A 1 298 ? -9.354 -2.441 17.931 1.00 97.00 298 LEU A CA 1
ATOM 2397 C C . LEU A 1 298 ? -8.908 -1.097 17.337 1.00 97.00 298 LEU A C 1
ATOM 2399 O O . LEU A 1 298 ? -9.649 -0.116 17.432 1.00 97.00 298 LEU A O 1
ATOM 2403 N N . ILE A 1 299 ? -7.758 -1.045 16.651 1.00 96.19 299 ILE A N 1
ATOM 2404 C CA . ILE A 1 299 ? -7.274 0.189 16.009 1.00 96.19 299 ILE A CA 1
ATOM 2405 C C . ILE A 1 299 ? -8.204 0.624 14.870 1.00 96.19 299 ILE A C 1
ATOM 2407 O O . ILE A 1 299 ? -8.440 1.815 14.680 1.00 96.19 299 ILE A O 1
ATOM 2411 N N . SER A 1 300 ? -8.819 -0.332 14.168 1.00 96.56 300 SER A N 1
ATOM 2412 C CA . SER A 1 300 ? -9.880 -0.073 13.188 1.00 96.56 300 SER A CA 1
ATOM 2413 C C . SER A 1 300 ? -11.105 0.598 13.816 1.00 96.56 300 SER A C 1
ATOM 2415 O O . SER A 1 300 ? -11.625 1.571 13.265 1.00 96.56 300 SER A O 1
ATOM 2417 N N . ALA A 1 301 ? -11.543 0.140 14.993 1.00 95.69 301 ALA A N 1
ATOM 2418 C CA . ALA A 1 301 ? -12.655 0.761 15.709 1.00 95.69 301 ALA A CA 1
ATOM 2419 C C . ALA A 1 301 ? -12.309 2.185 16.180 1.00 95.69 301 ALA A C 1
ATOM 2421 O O . ALA A 1 301 ? -13.111 3.098 15.980 1.00 95.69 301 ALA A O 1
ATOM 2422 N N . ILE A 1 302 ? -11.103 2.401 16.724 1.00 94.75 302 ILE A N 1
ATOM 2423 C CA . ILE A 1 302 ? -10.613 3.745 17.077 1.00 94.75 302 ILE A CA 1
ATOM 2424 C C . ILE A 1 302 ? -10.588 4.653 15.847 1.00 94.75 302 ILE A C 1
ATOM 2426 O O . ILE A 1 302 ? -11.091 5.773 15.907 1.00 94.75 302 ILE A O 1
ATOM 2430 N N . ARG A 1 303 ? -10.057 4.175 14.716 1.00 94.81 303 ARG A N 1
ATOM 2431 C CA . ARG A 1 303 ? -9.997 4.941 13.465 1.00 94.81 303 ARG A CA 1
ATOM 2432 C C . ARG A 1 303 ? -11.380 5.365 12.982 1.00 94.81 303 ARG A C 1
ATOM 2434 O O . ARG A 1 303 ? -11.567 6.522 12.612 1.00 94.81 303 ARG A O 1
ATOM 2441 N N . MET A 1 304 ? -12.361 4.466 13.043 1.00 93.88 304 MET A N 1
ATOM 2442 C CA . MET A 1 304 ? -13.756 4.799 12.745 1.00 93.88 304 MET A CA 1
ATOM 2443 C C . MET A 1 304 ? -14.301 5.854 13.723 1.00 93.88 304 MET A C 1
ATOM 2445 O O . MET A 1 304 ? -14.952 6.807 13.301 1.00 93.88 304 MET A O 1
ATOM 2449 N N . GLY A 1 305 ? -13.986 5.734 15.016 1.00 93.69 305 GLY A N 1
ATOM 2450 C CA . GLY A 1 305 ? -14.349 6.716 16.042 1.00 93.69 305 GLY A CA 1
ATOM 2451 C C . GLY A 1 305 ? -13.728 8.098 15.850 1.00 93.69 305 GLY A C 1
ATOM 2452 O O . GLY A 1 305 ? -14.408 9.102 16.075 1.00 93.69 305 GLY A O 1
ATOM 2453 N N . ALA A 1 306 ? -12.478 8.164 15.390 1.00 91.88 306 ALA A N 1
ATOM 2454 C CA . ALA A 1 306 ? -11.827 9.407 14.991 1.00 91.88 306 ALA A CA 1
ATOM 2455 C C . ALA A 1 306 ? -12.527 10.020 13.765 1.00 91.88 306 ALA A C 1
ATOM 2457 O O . ALA A 1 306 ? -12.850 11.206 13.777 1.00 91.88 306 ALA A O 1
ATOM 2458 N N . GLY A 1 307 ? -12.871 9.202 12.761 1.00 88.50 307 GLY A N 1
ATOM 2459 C CA . GLY A 1 307 ? -13.630 9.634 11.580 1.00 88.50 307 GLY A CA 1
ATOM 2460 C C . GLY A 1 307 ? -15.021 10.199 11.901 1.00 88.50 307 GLY A C 1
ATOM 2461 O O . GLY A 1 307 ? -15.474 11.131 11.243 1.00 88.50 307 GLY A O 1
ATOM 2462 N N . TYR A 1 308 ? -15.686 9.698 12.947 1.00 87.94 308 TYR A N 1
ATOM 2463 C CA . TYR A 1 308 ? -16.944 10.269 13.449 1.00 87.94 308 TYR A CA 1
ATOM 2464 C C . TYR A 1 308 ? -16.776 11.526 14.310 1.00 87.94 308 TYR A C 1
ATOM 2466 O O . TYR A 1 308 ? -17.769 12.170 14.650 1.00 87.94 308 TYR A O 1
ATOM 2474 N N . GLY A 1 309 ? -15.554 11.854 14.732 1.00 88.62 309 GLY A N 1
ATOM 2475 C CA . GLY A 1 309 ? -15.306 12.892 15.731 1.00 88.62 309 GLY A CA 1
ATOM 2476 C C . GLY A 1 309 ? -15.742 12.514 17.155 1.00 88.62 309 GLY A C 1
ATOM 2477 O O . GLY A 1 309 ? -15.869 13.400 18.004 1.00 88.62 309 GLY A O 1
ATOM 2478 N N . ILE A 1 310 ? -15.968 11.221 17.431 1.00 90.12 310 ILE A N 1
ATOM 2479 C CA . ILE A 1 310 ? -16.237 10.696 18.783 1.00 90.12 310 ILE A CA 1
ATOM 2480 C C . ILE A 1 310 ? -14.956 10.779 19.618 1.00 90.12 310 ILE A C 1
ATOM 2482 O O . ILE A 1 310 ? -14.961 11.309 20.729 1.00 90.12 310 ILE A O 1
ATOM 2486 N N . LEU A 1 311 ? -13.847 10.297 19.052 1.00 88.88 311 LEU A N 1
ATOM 2487 C CA . LEU A 1 311 ? -12.520 10.371 19.652 1.00 88.88 311 LEU A CA 1
ATOM 2488 C C . LEU A 1 311 ? -11.817 11.634 19.145 1.00 88.88 311 LEU A C 1
ATOM 2490 O O . LEU A 1 311 ? -11.274 11.667 18.043 1.00 88.88 311 LEU A O 1
ATOM 2494 N N . LYS A 1 312 ? -11.878 12.707 19.938 1.00 84.19 312 LYS A N 1
ATOM 2495 C CA . LYS A 1 312 ? -11.257 13.995 19.598 1.00 84.19 312 LYS A CA 1
ATOM 2496 C C . LYS A 1 312 ? -9.750 13.955 19.850 1.00 84.19 312 LYS A C 1
ATOM 2498 O O . LYS A 1 312 ? -9.312 13.406 20.854 1.00 84.19 312 LYS A O 1
ATOM 2503 N N . GLY A 1 313 ? -8.983 14.610 18.980 1.00 79.94 313 GLY A N 1
ATOM 2504 C CA . GLY A 1 313 ? -7.537 14.786 19.157 1.00 79.94 313 GLY A CA 1
ATOM 2505 C C . GLY A 1 313 ? -6.669 13.632 18.650 1.00 79.94 313 GLY A C 1
ATOM 2506 O O . GLY A 1 313 ? -5.471 13.661 18.892 1.00 79.94 313 GLY A O 1
ATOM 2507 N N . MET A 1 314 ? -7.243 12.652 17.946 1.00 82.19 314 MET A N 1
ATOM 2508 C CA . MET A 1 314 ? -6.472 11.633 17.227 1.00 82.19 314 MET A CA 1
ATOM 2509 C C . MET A 1 314 ? -6.403 11.983 15.748 1.00 82.19 314 MET A C 1
ATOM 2511 O O . MET A 1 314 ? -7.443 12.071 15.091 1.00 82.19 314 MET A O 1
ATOM 2515 N N . ASP A 1 315 ? -5.192 12.158 15.225 1.00 84.00 315 ASP A N 1
ATOM 2516 C CA . ASP A 1 315 ? -4.993 12.293 13.788 1.00 84.00 315 ASP A CA 1
ATOM 2517 C C . ASP A 1 315 ? -4.875 10.920 13.108 1.00 84.00 315 ASP A C 1
ATOM 2519 O O . ASP A 1 315 ? -4.383 9.937 13.667 1.00 84.00 315 ASP A O 1
ATOM 2523 N N . THR A 1 316 ? -5.317 10.851 11.853 1.00 84.31 316 THR A N 1
ATOM 2524 C CA . THR A 1 316 ? -5.189 9.641 11.029 1.00 84.31 316 THR A CA 1
ATOM 2525 C C . THR A 1 316 ? -3.732 9.239 10.788 1.00 84.31 316 THR A C 1
ATOM 2527 O O . THR A 1 316 ? -3.468 8.043 10.665 1.00 84.31 316 THR A O 1
ATOM 2530 N N . GLY A 1 317 ? -2.792 10.193 10.770 1.00 86.19 317 GLY A N 1
ATOM 2531 C CA . GLY A 1 317 ? -1.358 9.927 10.670 1.00 86.19 317 GLY A CA 1
ATOM 2532 C C . GLY A 1 317 ? -0.809 9.175 11.883 1.00 86.19 317 GLY A C 1
ATOM 2533 O O . GLY A 1 317 ? -0.086 8.192 11.714 1.00 86.19 317 GLY A O 1
ATOM 2534 N N . ASP A 1 318 ? -1.228 9.547 13.095 1.00 88.44 318 ASP A N 1
ATOM 2535 C CA . ASP A 1 318 ? -0.827 8.854 14.328 1.00 88.44 318 ASP A CA 1
ATOM 2536 C C . ASP A 1 318 ? -1.334 7.409 14.346 1.00 88.44 318 ASP A C 1
ATOM 2538 O O . ASP A 1 318 ? -0.596 6.481 14.682 1.00 88.44 318 ASP A O 1
ATOM 2542 N N . LEU A 1 319 ? -2.577 7.193 13.903 1.00 92.50 319 LEU A N 1
ATOM 2543 C CA . LEU A 1 319 ? -3.161 5.854 13.789 1.00 92.50 319 LEU A CA 1
ATOM 2544 C C . LEU A 1 319 ? -2.458 5.009 12.717 1.00 92.50 319 LEU A C 1
ATOM 2546 O O . LEU A 1 319 ? -2.230 3.818 12.928 1.00 92.50 319 LEU A O 1
ATOM 2550 N N . ASN A 1 320 ? -2.084 5.610 11.583 1.00 93.00 320 ASN A N 1
ATOM 2551 C CA . ASN A 1 320 ? -1.301 4.935 10.547 1.00 93.00 320 ASN A CA 1
ATOM 2552 C C . ASN A 1 320 ? 0.088 4.548 11.070 1.00 93.00 320 ASN A C 1
ATOM 2554 O O . ASN A 1 320 ? 0.549 3.432 10.830 1.00 93.00 320 ASN A O 1
ATOM 2558 N N . ARG A 1 321 ? 0.755 5.446 11.807 1.00 92.44 321 ARG A N 1
ATOM 2559 C CA . ARG A 1 321 ? 2.032 5.149 12.460 1.00 92.44 321 ARG A CA 1
ATOM 2560 C C . ARG A 1 321 ? 1.869 3.994 13.440 1.00 92.44 321 ARG A C 1
ATOM 2562 O O . ARG A 1 321 ? 2.646 3.045 13.374 1.00 92.44 321 ARG A O 1
ATOM 2569 N N . LEU A 1 322 ? 0.861 4.057 14.310 1.00 94.00 322 LEU A N 1
ATOM 2570 C CA . LEU A 1 322 ? 0.608 3.022 15.309 1.00 94.00 322 LEU A CA 1
ATOM 2571 C C . LEU A 1 322 ? 0.371 1.658 14.648 1.00 94.00 322 LEU A C 1
ATOM 2573 O O . LEU A 1 322 ? 0.927 0.650 15.073 1.00 94.00 322 LEU A O 1
ATOM 2577 N N . HIS A 1 323 ? -0.372 1.641 13.541 1.00 94.31 323 HIS A N 1
ATOM 2578 C CA . HIS A 1 323 ? -0.580 0.446 12.733 1.00 94.31 323 HIS A CA 1
ATOM 2579 C C . HIS A 1 323 ? 0.734 -0.184 12.237 1.00 94.31 323 HIS A C 1
ATOM 2581 O O . HIS A 1 323 ? 0.832 -1.408 12.221 1.00 94.31 323 HIS A O 1
ATOM 2587 N N . ILE A 1 324 ? 1.732 0.620 11.845 1.00 95.38 324 ILE A N 1
ATOM 2588 C CA . ILE A 1 324 ? 3.049 0.134 11.393 1.00 95.38 324 ILE A CA 1
ATOM 2589 C C . ILE A 1 324 ? 3.912 -0.347 12.561 1.00 95.38 324 ILE A C 1
ATOM 2591 O O . ILE A 1 324 ? 4.472 -1.438 12.487 1.00 95.38 324 ILE A O 1
ATOM 2595 N N . VAL A 1 325 ? 4.034 0.440 13.634 1.00 95.56 325 VAL A N 1
ATOM 2596 C CA . VAL A 1 325 ? 4.961 0.114 14.738 1.00 95.56 325 VAL A CA 1
ATOM 2597 C C . VAL A 1 325 ? 4.501 -1.081 15.575 1.00 95.56 325 VAL A C 1
ATOM 2599 O O . VAL A 1 325 ? 5.301 -1.708 16.257 1.00 95.56 325 VAL A O 1
ATOM 2602 N N . CYS A 1 326 ? 3.216 -1.431 15.503 1.00 96.69 326 CYS A N 1
ATOM 2603 C CA . CYS A 1 326 ? 2.656 -2.599 16.177 1.00 96.69 326 CYS A CA 1
ATOM 2604 C C . CYS A 1 326 ? 2.651 -3.874 15.310 1.00 96.69 326 CYS A C 1
ATOM 2606 O O . CYS A 1 326 ? 2.095 -4.895 15.736 1.00 96.69 326 CYS A O 1
ATOM 2608 N N . GLN A 1 327 ? 3.241 -3.846 14.108 1.00 96.94 327 GLN A N 1
ATOM 2609 C CA . GLN A 1 327 ? 3.398 -5.050 13.290 1.00 96.94 327 GLN A CA 1
ATOM 2610 C C . GLN A 1 327 ? 4.416 -6.028 13.913 1.00 96.94 327 GLN A C 1
ATOM 2612 O O . GLN A 1 327 ? 5.273 -5.608 14.697 1.00 96.94 327 GLN A O 1
ATOM 2617 N N . PRO A 1 328 ? 4.319 -7.338 13.614 1.00 96.81 328 PRO A N 1
ATOM 2618 C CA . PRO A 1 328 ? 5.132 -8.359 14.273 1.00 96.81 328 PRO A CA 1
ATOM 2619 C C . PRO A 1 328 ? 6.644 -8.141 14.157 1.00 96.81 328 PRO A C 1
ATOM 2621 O O . PRO A 1 328 ? 7.337 -8.172 15.170 1.00 96.81 328 PRO A O 1
ATOM 2624 N N . GLU A 1 329 ? 7.174 -7.900 12.957 1.00 96.88 329 GLU A N 1
ATOM 2625 C CA . GLU A 1 329 ? 8.619 -7.740 12.776 1.00 96.88 329 GLU A CA 1
ATOM 2626 C C . GLU A 1 329 ? 9.135 -6.431 13.363 1.00 96.88 329 GLU A C 1
ATOM 2628 O O . GLU A 1 329 ? 10.235 -6.407 13.915 1.00 96.88 329 GLU A O 1
ATOM 2633 N N . HIS A 1 330 ? 8.340 -5.360 13.297 1.00 96.88 330 HIS A N 1
ATOM 2634 C CA . HIS A 1 330 ? 8.662 -4.109 13.979 1.00 96.88 330 HIS A CA 1
ATOM 2635 C C . HIS A 1 330 ? 8.888 -4.326 15.474 1.00 96.88 330 HIS A C 1
ATOM 2637 O O . HIS A 1 330 ? 9.912 -3.908 16.011 1.00 96.88 330 HIS A O 1
ATOM 2643 N N . ILE A 1 331 ? 7.973 -5.039 16.131 1.00 96.81 331 ILE A N 1
ATOM 2644 C CA . ILE A 1 331 ? 8.089 -5.344 17.556 1.00 96.81 331 ILE A CA 1
ATOM 2645 C C . ILE A 1 331 ? 9.279 -6.263 17.834 1.00 96.81 331 ILE A C 1
ATOM 2647 O O . ILE A 1 331 ? 10.056 -5.962 18.734 1.00 96.81 331 ILE A O 1
ATOM 2651 N N . ARG A 1 332 ? 9.465 -7.345 17.065 1.00 96.12 332 ARG A N 1
ATOM 2652 C CA . ARG A 1 332 ? 10.619 -8.248 17.246 1.00 96.1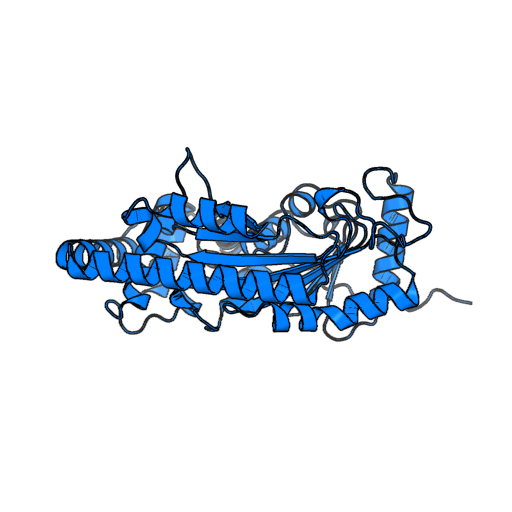2 332 ARG A CA 1
ATOM 2653 C C . ARG A 1 332 ? 11.939 -7.508 17.125 1.00 96.12 332 ARG A C 1
ATOM 2655 O O . ARG A 1 332 ? 12.805 -7.651 17.975 1.00 96.12 332 ARG A O 1
ATOM 2662 N N . THR A 1 333 ? 12.064 -6.686 16.088 1.00 95.12 333 THR A N 1
ATOM 2663 C CA . THR A 1 333 ? 13.270 -5.896 15.860 1.00 95.12 333 THR A CA 1
ATOM 2664 C C . THR A 1 333 ? 13.489 -4.905 17.002 1.00 95.12 333 THR A C 1
ATOM 2666 O O . THR A 1 333 ? 14.618 -4.756 17.450 1.00 95.12 333 THR A O 1
ATOM 2669 N N . LEU A 1 334 ? 12.434 -4.264 17.515 1.00 94.19 334 LEU A N 1
ATOM 2670 C CA . LEU A 1 334 ? 12.550 -3.372 18.667 1.00 94.19 334 LEU A CA 1
ATOM 2671 C C . LEU A 1 334 ? 13.029 -4.115 19.925 1.00 94.19 334 LEU A C 1
ATOM 2673 O O . LEU A 1 334 ? 13.963 -3.644 20.562 1.00 94.19 334 LEU A O 1
ATOM 2677 N N . ILE A 1 335 ? 12.436 -5.273 20.243 1.00 94.25 335 ILE A N 1
ATOM 2678 C CA . ILE A 1 335 ? 12.827 -6.118 21.388 1.00 94.25 335 ILE A CA 1
ATOM 2679 C C . ILE A 1 335 ? 14.291 -6.559 21.262 1.00 94.25 335 ILE A C 1
ATOM 2681 O O . ILE A 1 335 ? 15.053 -6.437 22.220 1.00 94.25 335 ILE A O 1
ATOM 2685 N N . ASP A 1 336 ? 14.697 -7.027 20.077 1.00 91.88 336 ASP A N 1
ATOM 2686 C CA . ASP A 1 336 ? 16.075 -7.439 19.793 1.00 91.88 336 ASP A CA 1
ATOM 2687 C C . ASP A 1 336 ? 17.064 -6.284 20.028 1.00 91.88 336 ASP A C 1
ATOM 2689 O O . ASP A 1 336 ? 18.113 -6.470 20.649 1.00 91.88 336 ASP A O 1
ATOM 2693 N N . LEU A 1 337 ? 16.738 -5.082 19.538 1.00 89.19 337 LEU A N 1
ATOM 2694 C CA . LEU A 1 337 ? 17.599 -3.901 19.643 1.00 89.19 337 LEU A CA 1
ATOM 2695 C C . LEU A 1 337 ? 17.696 -3.365 21.073 1.00 89.19 337 LEU A C 1
ATOM 2697 O O . LEU A 1 337 ? 18.767 -2.913 21.480 1.00 89.19 337 LEU A O 1
ATOM 2701 N N . THR A 1 338 ? 16.610 -3.421 21.847 1.00 88.38 338 THR A N 1
ATOM 2702 C CA . THR A 1 338 ? 16.610 -2.983 23.250 1.00 88.38 338 THR A CA 1
ATOM 2703 C C . THR A 1 338 ? 17.047 -4.077 24.223 1.00 88.38 338 THR A C 1
ATOM 2705 O O . THR A 1 338 ? 17.299 -3.776 25.389 1.00 88.38 338 THR A O 1
ATOM 2708 N N . SER A 1 339 ? 17.208 -5.320 23.749 1.00 89.00 339 SER A N 1
ATOM 2709 C CA . SER A 1 339 ? 17.528 -6.498 24.571 1.00 89.00 339 SER A CA 1
ATOM 2710 C C . SER A 1 339 ? 16.555 -6.681 25.743 1.00 89.00 339 SER A C 1
ATOM 2712 O O . SER A 1 339 ? 16.950 -7.057 26.846 1.00 89.00 339 SER A O 1
ATOM 2714 N N . GLU A 1 340 ? 15.280 -6.369 25.516 1.00 88.00 340 GLU A N 1
ATOM 2715 C CA . GLU A 1 340 ? 14.239 -6.483 26.532 1.00 88.00 340 GLU A CA 1
ATOM 2716 C C . GLU A 1 340 ? 13.763 -7.932 26.70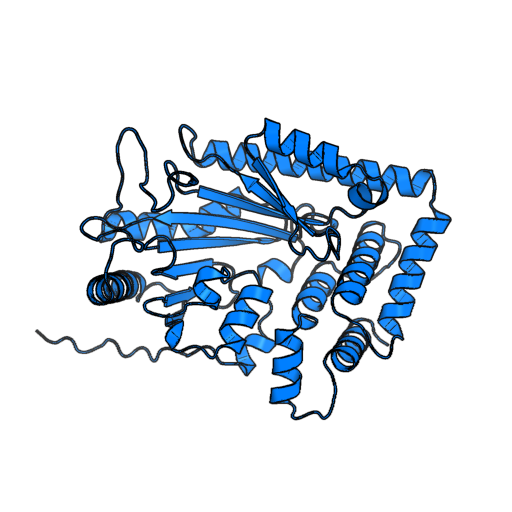1 1.00 88.00 340 GLU A C 1
ATOM 2718 O O . GLU A 1 340 ? 13.522 -8.649 25.732 1.00 88.00 340 GLU A O 1
ATOM 2723 N N . GLU A 1 341 ? 13.551 -8.358 27.946 1.00 89.94 341 GLU A N 1
ATOM 2724 C CA . GLU A 1 341 ? 12.935 -9.652 28.262 1.00 89.94 341 GLU A CA 1
ATOM 2725 C C . GLU A 1 341 ? 11.402 -9.527 28.257 1.00 89.94 341 GLU A C 1
ATOM 2727 O O . GLU A 1 341 ? 10.750 -9.557 29.300 1.00 89.94 341 GLU A O 1
ATOM 2732 N N . THR A 1 342 ? 10.818 -9.345 27.072 1.00 91.75 342 THR A N 1
ATOM 2733 C CA . THR A 1 342 ? 9.365 -9.217 26.879 1.00 91.75 342 THR A CA 1
ATOM 2734 C C . THR A 1 342 ? 8.899 -10.005 25.657 1.00 91.75 342 THR A C 1
ATOM 2736 O O . THR A 1 342 ? 9.690 -10.321 24.766 1.00 91.75 342 THR A O 1
ATOM 2739 N N . ASP A 1 343 ? 7.613 -10.350 25.609 1.00 94.25 343 ASP A N 1
ATOM 2740 C CA . ASP A 1 343 ? 7.012 -10.983 24.435 1.00 94.25 343 ASP A CA 1
ATOM 2741 C C . ASP A 1 343 ? 6.381 -9.952 23.484 1.00 94.25 343 ASP A C 1
ATOM 2743 O O . ASP A 1 343 ? 6.147 -8.790 23.83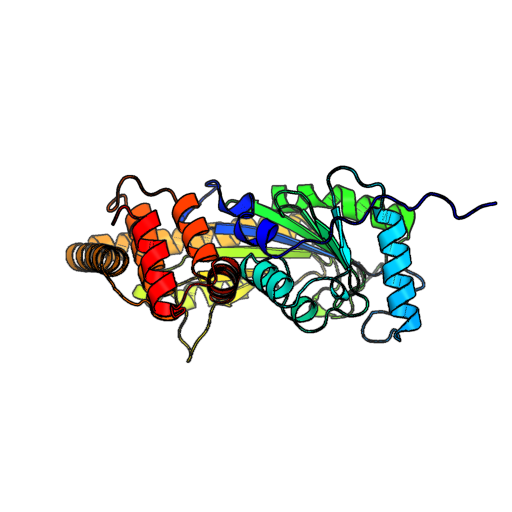1 1.00 94.25 343 ASP A O 1
ATOM 2747 N N . GLU A 1 344 ? 6.086 -10.375 22.250 1.00 95.69 344 GLU A N 1
ATOM 2748 C CA . GLU A 1 344 ? 5.506 -9.483 21.238 1.00 95.69 344 GLU A CA 1
ATOM 2749 C C . GLU A 1 344 ? 4.160 -8.885 21.673 1.00 95.69 344 GLU A C 1
ATOM 2751 O O . GLU A 1 344 ? 3.811 -7.779 21.266 1.00 95.69 344 GLU A O 1
ATOM 2756 N N . CYS A 1 345 ? 3.374 -9.633 22.448 1.00 96.81 345 CYS A N 1
ATOM 2757 C CA . CYS A 1 345 ? 2.028 -9.248 22.856 1.00 96.81 345 CYS A CA 1
ATOM 2758 C C . CYS A 1 345 ? 2.065 -8.102 23.870 1.00 96.81 345 CYS A C 1
ATOM 2760 O O . CYS A 1 345 ? 1.354 -7.103 23.733 1.00 96.81 345 CYS A O 1
ATOM 2762 N N . THR A 1 346 ? 2.939 -8.244 24.860 1.00 96.81 346 THR A N 1
ATOM 2763 C CA . THR A 1 346 ? 3.192 -7.284 25.930 1.00 96.81 346 THR A CA 1
ATOM 2764 C C . THR A 1 346 ? 3.852 -6.037 25.361 1.00 96.81 346 THR A C 1
ATOM 2766 O O . THR A 1 346 ? 3.379 -4.925 25.596 1.00 96.81 346 THR A O 1
ATOM 2769 N N . LYS A 1 347 ? 4.858 -6.198 24.489 1.00 96.75 347 LYS A N 1
ATOM 2770 C CA . LYS A 1 347 ? 5.497 -5.048 23.842 1.00 96.75 347 LYS A CA 1
ATOM 2771 C C . LYS A 1 347 ? 4.535 -4.261 22.954 1.00 96.75 347 LYS A C 1
ATOM 2773 O O . LYS A 1 347 ? 4.593 -3.032 22.913 1.00 96.75 347 LYS A O 1
ATOM 2778 N N . ARG A 1 348 ? 3.610 -4.942 22.265 1.00 97.38 348 ARG A N 1
ATOM 2779 C CA . ARG A 1 348 ? 2.548 -4.277 21.493 1.00 97.38 348 ARG A CA 1
ATOM 2780 C C . ARG A 1 348 ? 1.680 -3.401 22.386 1.00 97.38 348 ARG A C 1
ATOM 2782 O O . ARG A 1 348 ? 1.454 -2.246 22.038 1.00 97.38 348 ARG A O 1
ATOM 2789 N N . ALA A 1 349 ? 1.229 -3.929 23.521 1.00 96.62 349 ALA A N 1
ATOM 2790 C CA . ALA A 1 349 ? 0.468 -3.172 24.508 1.00 96.62 349 ALA A CA 1
ATOM 2791 C C . ALA A 1 349 ? 1.225 -1.927 25.003 1.00 96.62 349 ALA A C 1
ATOM 2793 O O . ALA A 1 349 ? 0.682 -0.826 24.950 1.00 96.62 349 ALA A O 1
ATOM 2794 N N . GLU A 1 350 ? 2.499 -2.060 25.378 1.00 94.88 350 GLU A N 1
ATOM 2795 C CA . GLU A 1 350 ? 3.337 -0.933 25.821 1.00 94.88 350 GLU A CA 1
ATOM 2796 C C . GLU A 1 350 ? 3.445 0.195 24.782 1.00 94.88 350 GLU A C 1
ATOM 2798 O O . GLU A 1 350 ? 3.327 1.381 25.119 1.00 94.88 350 GLU A O 1
ATOM 2803 N N . LEU A 1 351 ? 3.655 -0.161 23.509 1.00 94.62 351 LEU A N 1
ATOM 2804 C CA . LEU A 1 351 ? 3.729 0.809 22.413 1.00 94.62 351 LEU A CA 1
ATOM 2805 C C . LEU A 1 351 ? 2.400 1.545 22.221 1.00 94.62 351 LEU A C 1
ATOM 2807 O O . LEU A 1 351 ? 2.391 2.760 22.007 1.00 94.62 351 LEU A O 1
ATOM 2811 N N . VAL A 1 352 ? 1.280 0.828 22.327 1.00 94.81 352 VAL A N 1
ATOM 2812 C CA . VAL A 1 352 ? -0.060 1.416 22.229 1.00 94.81 352 VAL A CA 1
ATOM 2813 C C . VAL A 1 352 ? -0.341 2.344 23.412 1.00 94.81 352 VAL A C 1
ATOM 2815 O O . VAL A 1 352 ? -0.822 3.456 23.192 1.00 94.81 352 VAL A O 1
ATOM 2818 N N . HIS A 1 353 ? 0.007 1.952 24.642 1.00 91.50 353 HIS A N 1
ATOM 2819 C CA . HIS A 1 353 ? -0.141 2.802 25.829 1.00 91.50 353 HIS A CA 1
ATOM 2820 C C . HIS A 1 353 ? 0.616 4.117 25.667 1.00 91.50 353 HIS A C 1
ATOM 2822 O O . HIS A 1 353 ? 0.046 5.196 25.834 1.00 91.50 353 HIS A O 1
ATOM 2828 N N . SER A 1 354 ? 1.879 4.019 25.249 1.00 89.56 354 SER A N 1
ATOM 2829 C CA . SER A 1 354 ? 2.744 5.177 25.026 1.00 89.56 354 SER A CA 1
ATOM 2830 C C . SER A 1 354 ? 2.166 6.125 23.970 1.00 89.56 354 SER A C 1
ATOM 2832 O O . SER A 1 354 ? 2.248 7.342 24.120 1.00 89.56 354 SER A O 1
ATOM 2834 N N . ALA A 1 355 ? 1.545 5.584 22.917 1.00 89.06 355 ALA A N 1
ATOM 2835 C CA . ALA A 1 355 ? 0.944 6.376 21.846 1.00 89.06 355 ALA A CA 1
ATOM 2836 C C . ALA A 1 355 ? -0.399 7.023 22.234 1.00 89.06 355 ALA A C 1
ATOM 2838 O O . ALA A 1 355 ? -0.697 8.124 21.779 1.00 89.06 355 ALA A O 1
ATOM 2839 N N . LEU A 1 356 ? -1.215 6.362 23.064 1.00 86.06 356 LEU A N 1
ATOM 2840 C CA . LEU A 1 356 ? -2.551 6.837 23.456 1.00 86.06 356 LEU A CA 1
ATOM 2841 C C . LEU A 1 356 ? -2.575 7.587 24.805 1.00 86.06 356 LEU A C 1
ATOM 2843 O O . LEU A 1 356 ? -3.651 7.947 25.289 1.00 86.06 356 LEU A O 1
ATOM 2847 N N . GLY A 1 357 ? -1.413 7.842 25.418 1.00 69.88 357 GLY A N 1
ATOM 2848 C CA . GLY A 1 357 ? -1.298 8.554 26.698 1.00 69.88 357 GLY A CA 1
ATOM 2849 C C . GLY A 1 357 ? -1.829 7.749 27.891 1.00 69.88 357 GLY A C 1
ATOM 2850 O O . GLY A 1 357 ? -2.566 8.288 28.727 1.00 69.88 357 GLY A O 1
ATOM 2851 N N . GLY A 1 358 ? -1.547 6.443 27.902 1.00 50.34 358 GLY A N 1
ATOM 2852 C CA . GLY A 1 358 ? -1.817 5.505 28.999 1.00 50.34 358 GLY A CA 1
ATOM 2853 C C . GLY A 1 358 ? -0.864 5.654 30.174 1.00 50.34 358 GLY A C 1
ATOM 2854 O O . GLY A 1 358 ? 0.313 6.002 29.936 1.00 50.34 358 GLY A O 1
#

Radius of gyration: 21.44 Å; Cα contacts (8 Å, |Δi|>4): 641; chains: 1; bounding box: 70×33×61 Å

pLDDT: mean 93.14, std 10.84, range [29.44, 98.81]

Foldseek 3Di:
DDPPDPPPPQPADALVLLLPQQAPLLQDADALCLWWFKKKKKFFFAFPPADFLVPDDQVSLLVLLVVLCVLCVPPPQKGKDQLVPHDLLSLVLCVLSVQDDPQCSVDRRSKMKIAGSNRQWMWIASGRHRIMTMGMHGGQDLPVRCVVCVVVVVSSCVPGNTCQDPQFGGDGSDSQCIARSMKMKTKTAQVLCVVVVNVVVLQVLLVVLQWHKDAPDDDPNDRQLRIIIIMHRHRHPDDPVRRSVSVSVSVVVVSVVSVVSLVVCCVPPVPVLLVLLVVLLVCLQDPQFADLSSVSNSLSSVSSCVVVCVDPPDDSSLSSSLSSCLDQSNQVSVCVVVVDPDDSGNSNSVSSNVSSVD

Nearest PDB structures (foldseek):
  6fh1-assembly1_B  TM=9.306E-01  e=1.059E-29  Geobacillus stearothermophilus
  6fh3-assembly1_A  TM=9.190E-01  e=2.845E-29  Geobacillus stearothermophilus
  6fh3-assembly1_B  TM=8.681E-01  e=2.428E-27  Geobacillus stearothermophilus
  8gqd-assembly1_C  TM=9.004E-01  e=1.036E-20  Staphylococcus aureus
  4rf7-assembly2_B  TM=6.915E-01  e=9.551E-15  Anthopleura japonica

Mean predicted aligned error: 4.7 Å